Protein AF-0000000075042262 (afdb_homodimer)

Foldseek 3Di:
DWKDQPVFIDDDDPQWHWDWDQDVVQQWIKIWIHHPNWIKMWIDHNVQWPDWDWWDFQPAWIKIKTFGNAAIFMWTWDDDDDPPDDTDIDGDDDPRVCRRHPNGRMMMDTHRDDPPDDRPPGPTPDDDDPDDPPPPPPPDD/DWKDQPVFIDDDDPQWHWDWDQDVVQQWIKIWIHHPNWIKMWIDHNVQWPDWDWWDFQPAWTKIKTFGNAAIFMWTWDDDDDPPDDTDIDGDDDPRVCRRHPNGRMMMDTGRDDPPDDRPPGPTPDDDDDDDPPPPPPPDD

Nearest PDB structures (foldseek):
  7pkq-assembly1_M  TM=3.141E-01  e=2.133E+00  Chlamydomonas reinhardtii
  8x2i-assembly1_A  TM=3.810E-01  e=8.988E+00  Paraclostridium sordellii ATCC 9714
  7pkq-assembly1_M  TM=3.144E-01  e=2.126E+00  Chlamydomonas reinhardtii

Solvent-accessible surface area (backbone atoms only — not comparable to full-atom values): 15236 Å² total; per-residue (Å²): 73,35,41,35,30,60,89,33,71,42,70,46,37,96,57,32,35,49,37,40,35,39,34,63,77,79,40,30,40,32,43,40,38,39,40,88,92,43,45,39,33,39,42,33,54,50,90,34,50,45,36,53,46,46,34,37,44,58,94,37,52,25,38,39,36,40,32,40,77,53,59,59,47,35,30,31,52,54,71,91,66,63,83,25,42,72,87,46,75,40,86,41,70,70,87,49,78,45,14,50,64,73,71,26,51,48,36,36,36,40,39,62,62,65,87,78,62,74,61,80,72,48,30,66,26,38,53,28,70,84,76,77,73,66,84,70,75,72,75,85,124,72,34,40,35,30,60,89,33,72,43,71,45,36,96,59,32,36,48,36,39,35,40,33,62,78,78,39,30,40,31,42,40,38,38,42,87,92,42,45,40,35,39,43,35,53,50,91,33,49,44,35,53,42,45,32,36,41,56,94,37,56,25,37,38,36,42,32,38,76,55,61,60,46,36,29,32,52,55,71,92,67,62,83,24,42,72,87,46,75,40,87,42,69,70,87,49,78,44,14,49,64,73,71,26,51,49,36,37,36,40,38,63,62,66,87,77,62,71,63,78,72,48,32,64,25,41,56,25,71,81,78,77,72,65,81,71,75,70,75,83,124

pLDDT: mean 75.83, std 24.74, range [18.97, 98.19]

InterPro domains:
  IPR057939 TRF2/HOY1, PH-like domain [PF24818] (2-112)

Radius of gyration: 20.35 Å; Cα contacts (8 Å, |Δi|>4): 608; chains: 2; bounding box: 64×48×53 Å

Sequence (282 aa):
MKLYIGKWQLPLSNTNKLVVKGLFVKKQLCYEISSNGCRVKIEIDWSNIIGIRAAMKKNEPGVLEVELSEPPKFYKELGQKDVGAHSQWVDGSDFTRGQASTCSSTHQIQMIQPADADPSSTHQIQMLQPVDADPNSTHQIMKLYIGKWQLPLSNTNKLVVKGLFVKKQLCYEISSNGCRVKIEIDWSNIIGIRAAMKKNEPGVLEVELSEPPKFYKELGQKDVGAHSQWVDGSDFTRGQASTCSSTHQIQMIQPADADPSSTHQIQMLQPVDADPNSTHQI

Secondary structure (DSSP, 8-state):
-EEEETTEEEE-SSSEEEEEEEETTTTEEEEEEEETTEEEEEEEEGGGEEEEEEE--TTS-EEEEEEESSPPEEEEE-S-PPTTPPPPEEE---TTTTIIIII-SEEEEEE---TTS-TT------B-------TT-----/-EEEETTEEEE-SSSEEEEEEEETTTTEEEEEEEETTEEEEEEEEGGGEEEEEEE--TTS-EEEEEEESSPPEEEEE-S---TTPPPPEEE---TTTTIIIII-SEEEEEE---TTS-TT------B-------TT-----

Organism: Cucurbita maxima (NCBI:txid3661)

Structure (mmCIF, N/CA/C/O backbone):
data_AF-0000000075042262-model_v1
#
loop_
_entity.id
_entity.type
_entity.pdbx_description
1 polymer 'Uncharacterized protein LOC111467928 isoform X2'
#
loop_
_atom_site.group_PDB
_atom_site.id
_atom_site.type_symbol
_atom_site.label_atom_id
_atom_site.label_alt_id
_atom_site.label_comp_id
_atom_site.label_asym_id
_atom_site.label_entity_id
_atom_site.label_seq_id
_atom_site.pdbx_PDB_ins_code
_atom_site.Cartn_x
_atom_site.Cartn_y
_atom_site.Cartn_z
_atom_site.occupancy
_atom_site.B_iso_or_equiv
_atom_site.auth_seq_id
_atom_site.auth_comp_id
_atom_site.auth_asym_id
_atom_site.auth_atom_id
_atom_site.pdbx_PDB_model_num
ATOM 1 N N . MET A 1 1 ? -4.633 10.203 -12.656 1 89.44 1 MET A N 1
ATOM 2 C CA . MET A 1 1 ? -4.691 9.961 -11.219 1 89.44 1 MET A CA 1
ATOM 3 C C . MET A 1 1 ? -4.105 11.141 -10.445 1 89.44 1 MET A C 1
ATOM 5 O O . MET A 1 1 ? -3.283 11.891 -10.977 1 89.44 1 MET A O 1
ATOM 9 N N . LYS A 1 2 ? -4.695 11.344 -9.117 1 93.31 2 LYS A N 1
ATOM 10 C CA . LYS A 1 2 ? -4.246 12.477 -8.312 1 93.31 2 LYS A CA 1
ATOM 11 C C . LYS A 1 2 ? -4.203 12.117 -6.832 1 93.31 2 LYS A C 1
ATOM 13 O O . LYS A 1 2 ? -5.07 11.398 -6.336 1 93.31 2 LYS A O 1
ATOM 18 N N . LEU A 1 3 ? -3.188 12.617 -6.188 1 94.88 3 LEU A N 1
ATOM 19 C CA . LEU A 1 3 ? -3.154 12.625 -4.727 1 94.88 3 LEU A CA 1
ATOM 20 C C . LEU A 1 3 ? -3.604 13.969 -4.18 1 94.88 3 LEU A C 1
ATOM 22 O O . LEU A 1 3 ? -3.109 15.016 -4.605 1 94.88 3 LEU A O 1
ATOM 26 N N . TYR A 1 4 ? -4.547 13.898 -3.248 1 95.25 4 TYR A N 1
ATOM 27 C CA . TYR A 1 4 ? -5.059 15.094 -2.574 1 95.25 4 TYR A CA 1
ATOM 28 C C . TYR A 1 4 ? -4.742 15.055 -1.084 1 95.25 4 TYR A C 1
ATOM 30 O O . TYR A 1 4 ? -5.031 14.062 -0.408 1 95.25 4 TYR A O 1
ATOM 38 N N . ILE A 1 5 ? -4.199 16.094 -0.608 1 97.12 5 ILE A N 1
ATOM 39 C CA . ILE A 1 5 ? -4.07 16.359 0.822 1 97.12 5 ILE A CA 1
ATOM 40 C C . ILE A 1 5 ? -4.504 17.781 1.13 1 97.12 5 ILE A C 1
ATOM 42 O O . ILE A 1 5 ? -3.727 18.719 0.953 1 97.12 5 ILE A O 1
ATOM 46 N N . GLY A 1 6 ? -5.77 17.906 1.638 1 95.31 6 GLY A N 1
ATOM 47 C CA . GLY A 1 6 ? -6.34 19.234 1.738 1 95.31 6 GLY A CA 1
ATOM 48 C C . GLY A 1 6 ? -6.402 19.953 0.406 1 95.31 6 GLY A C 1
ATOM 49 O O . GLY A 1 6 ? -6.934 19.422 -0.57 1 95.31 6 GLY A O 1
ATOM 50 N N . LYS A 1 7 ? -5.805 21.125 0.354 1 95.88 7 LYS A N 1
ATOM 51 C CA . LYS A 1 7 ? -5.801 21.922 -0.868 1 95.88 7 LYS A CA 1
ATOM 52 C C . LYS A 1 7 ? -4.625 21.547 -1.767 1 95.88 7 LYS A C 1
ATOM 54 O O . LYS A 1 7 ? -4.59 21.922 -2.941 1 95.88 7 LYS A O 1
ATOM 59 N N . TRP A 1 8 ? -3.703 20.891 -1.26 1 96.88 8 TRP A N 1
ATOM 60 C CA . TRP A 1 8 ? -2.547 20.453 -2.031 1 96.88 8 TRP A CA 1
ATOM 61 C C . TRP A 1 8 ? -2.896 19.234 -2.893 1 96.88 8 TRP A C 1
ATOM 63 O O . TRP A 1 8 ? -3.562 18.312 -2.428 1 96.88 8 TRP A O 1
ATOM 73 N N . GLN A 1 9 ? -2.457 19.266 -4.191 1 96.25 9 GLN A N 1
ATOM 74 C CA . GLN A 1 9 ? -2.725 18.156 -5.105 1 96.25 9 GLN A CA 1
ATOM 75 C C . GLN A 1 9 ? -1.486 17.812 -5.926 1 96.25 9 GLN A C 1
ATOM 77 O O . GLN A 1 9 ? -0.694 18.688 -6.266 1 96.25 9 GLN A O 1
ATOM 82 N N . LEU A 1 10 ? -1.357 16.594 -6.188 1 95.38 10 LEU A N 1
ATOM 83 C CA . LEU A 1 10 ? -0.279 16.062 -7.02 1 95.38 10 LEU A CA 1
ATOM 84 C C . LEU A 1 10 ? -0.831 15.188 -8.133 1 95.38 10 LEU A C 1
ATOM 86 O O . LEU A 1 10 ? -1.294 14.07 -7.879 1 95.38 10 LEU A O 1
ATOM 90 N N . PRO A 1 11 ? -0.853 15.734 -9.383 1 93.62 11 PRO A N 1
ATOM 91 C CA . PRO A 1 11 ? -1.18 14.844 -10.5 1 93.62 11 PRO A CA 1
ATOM 92 C C . PRO A 1 11 ? -0.163 13.711 -10.672 1 93.62 11 PRO A C 1
ATOM 94 O O . PRO A 1 11 ? 1.046 13.961 -10.641 1 93.62 11 PRO A O 1
ATOM 97 N N . LEU A 1 12 ? -0.598 12.539 -10.703 1 91.81 12 LEU A N 1
ATOM 98 C CA . LEU A 1 12 ? 0.268 11.383 -10.883 1 91.81 12 LEU A CA 1
ATOM 99 C C . LEU A 1 12 ? 0.42 11.039 -12.367 1 91.81 12 LEU A C 1
ATOM 101 O O . LEU A 1 12 ? -0.56 11.055 -13.109 1 91.81 12 LEU A O 1
ATOM 105 N N . SER A 1 13 ? 1.608 10.906 -12.734 1 90.5 13 SER A N 1
ATOM 106 C CA . SER A 1 13 ? 1.985 10.602 -14.117 1 90.5 13 SER A CA 1
ATOM 107 C C . SER A 1 13 ? 3.328 9.883 -14.172 1 90.5 13 SER A C 1
ATOM 109 O O . SER A 1 13 ? 3.836 9.414 -13.148 1 90.5 13 SER A O 1
ATOM 111 N N . ASN A 1 14 ? 3.805 9.695 -15.375 1 89.44 14 ASN A N 1
ATOM 112 C CA . ASN A 1 14 ? 5.125 9.102 -15.531 1 89.44 14 ASN A CA 1
ATOM 113 C C . ASN A 1 14 ? 6.219 10 -14.969 1 89.44 14 ASN A C 1
ATOM 115 O O . ASN A 1 14 ? 7.328 9.547 -14.688 1 89.44 14 ASN A O 1
ATOM 119 N N . THR A 1 15 ? 5.844 11.297 -14.836 1 90.56 15 THR A N 1
ATOM 120 C CA . THR A 1 15 ? 6.809 12.25 -14.297 1 90.56 15 THR A CA 1
ATOM 121 C C . THR A 1 15 ? 6.68 12.359 -12.781 1 90.56 15 THR A C 1
ATOM 123 O O . THR A 1 15 ? 7.68 12.484 -12.07 1 90.56 15 THR A O 1
ATOM 126 N N . ASN A 1 16 ? 5.465 12.375 -12.289 1 93.44 16 ASN A N 1
ATOM 127 C CA . ASN A 1 16 ? 5.16 12.383 -10.867 1 93.44 16 ASN A CA 1
ATOM 128 C C . ASN A 1 16 ? 4.613 11.039 -10.398 1 93.44 16 ASN A C 1
ATOM 130 O O . ASN A 1 16 ? 3.43 10.742 -10.578 1 93.44 16 ASN A O 1
ATOM 134 N N . LYS A 1 17 ? 5.508 10.258 -9.797 1 93.69 17 LYS A N 1
ATOM 135 C CA . LYS A 1 17 ? 5.129 8.898 -9.438 1 93.69 17 LYS A CA 1
ATOM 136 C C . LYS A 1 17 ? 4.875 8.773 -7.938 1 93.69 1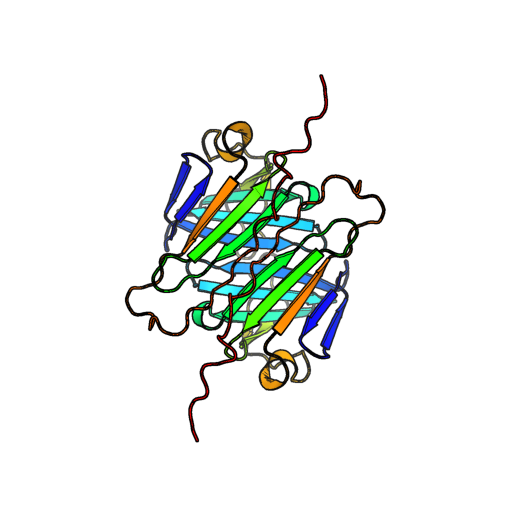7 LYS A C 1
ATOM 138 O O . LYS A 1 17 ? 5.574 9.383 -7.133 1 93.69 17 LYS A O 1
ATOM 143 N N . LEU A 1 18 ? 3.922 7.984 -7.609 1 93.69 18 LEU A N 1
ATOM 144 C CA . LEU A 1 18 ? 3.584 7.668 -6.227 1 93.69 18 LEU A CA 1
ATOM 145 C C . LEU A 1 18 ? 3.648 6.164 -5.984 1 93.69 18 LEU A C 1
ATOM 147 O O . LEU A 1 18 ? 3.096 5.383 -6.758 1 93.69 18 LEU A O 1
ATOM 151 N N . VAL A 1 19 ? 4.395 5.812 -4.945 1 94.25 19 VAL A N 1
ATOM 152 C CA . VAL A 1 19 ? 4.352 4.457 -4.41 1 94.25 19 VAL A CA 1
ATOM 153 C C . VAL A 1 19 ? 3.84 4.48 -2.973 1 94.25 19 VAL A C 1
ATOM 155 O O . VAL A 1 19 ? 4.371 5.207 -2.131 1 94.25 19 VAL A O 1
ATOM 158 N N . VAL A 1 20 ? 2.768 3.766 -2.711 1 93.5 20 VAL A N 1
ATOM 159 C CA . VAL A 1 20 ? 2.264 3.586 -1.353 1 93.5 20 VAL A CA 1
ATOM 160 C C . VAL A 1 20 ? 2.719 2.236 -0.805 1 93.5 20 VAL A C 1
ATOM 162 O O . VAL A 1 20 ? 2.455 1.193 -1.409 1 93.5 20 VAL A O 1
ATOM 165 N N . LYS A 1 21 ? 3.426 2.307 0.348 1 93.81 21 LYS A N 1
ATOM 166 C CA . LYS A 1 21 ? 4.012 1.095 0.916 1 93.81 21 LYS A CA 1
ATOM 167 C C . LYS A 1 21 ? 3.459 0.819 2.311 1 93.81 21 LYS A C 1
ATOM 169 O O . LYS A 1 21 ? 3.455 1.704 3.168 1 93.81 21 LYS A O 1
ATOM 174 N N . GLY A 1 22 ? 2.932 -0.376 2.492 1 92.19 22 GLY A N 1
ATOM 175 C CA . GLY A 1 22 ? 2.643 -0.876 3.826 1 92.19 22 GLY A CA 1
ATOM 176 C C . GLY A 1 22 ? 3.773 -1.7 4.414 1 92.19 22 GLY A C 1
ATOM 177 O O . GLY A 1 22 ? 4.125 -2.752 3.875 1 92.19 22 GLY A O 1
ATOM 178 N N . LEU A 1 23 ? 4.395 -1.144 5.523 1 91.25 23 LEU A N 1
ATOM 179 C CA . LEU A 1 23 ? 5.473 -1.831 6.227 1 91.25 23 LEU A CA 1
ATOM 180 C C . LEU A 1 23 ? 4.953 -2.512 7.488 1 91.25 23 LEU A C 1
ATOM 182 O O . LEU A 1 23 ? 4.785 -1.863 8.523 1 91.25 23 LEU A O 1
ATOM 186 N N . PHE A 1 24 ? 4.816 -3.834 7.523 1 84.19 24 PHE A N 1
ATOM 187 C CA . PHE A 1 24 ? 4.004 -4.512 8.531 1 84.19 24 PHE A CA 1
ATOM 188 C C . PHE A 1 24 ? 4.809 -4.738 9.805 1 84.19 24 PHE A C 1
ATOM 190 O O . PHE A 1 24 ? 4.281 -4.59 10.906 1 84.19 24 PHE A O 1
ATOM 197 N N . VAL A 1 25 ? 6.07 -5.047 9.641 1 79.38 25 VAL A N 1
ATOM 198 C CA . VAL A 1 25 ? 6.867 -5.219 10.852 1 79.38 25 VAL A CA 1
ATOM 199 C C . VAL A 1 25 ? 7.055 -3.871 11.539 1 79.38 25 VAL A C 1
ATOM 201 O O . VAL A 1 25 ? 6.984 -3.781 12.766 1 79.38 25 VAL A O 1
ATOM 204 N N . LYS A 1 26 ? 7.289 -2.789 10.758 1 84.81 26 LYS A N 1
ATOM 205 C CA . LYS A 1 26 ? 7.48 -1.445 11.297 1 84.81 26 LYS A CA 1
ATOM 206 C C . LYS A 1 26 ? 6.145 -0.807 11.672 1 84.81 26 LYS A C 1
ATOM 208 O O . LYS A 1 26 ? 6.105 0.197 12.383 1 84.81 26 LYS A O 1
ATOM 213 N N . LYS A 1 27 ? 5.078 -1.363 11.25 1 85.38 27 LYS A N 1
ATOM 214 C CA . LYS A 1 27 ? 3.727 -0.847 11.445 1 85.38 27 LYS A CA 1
ATOM 215 C C . LYS A 1 27 ? 3.604 0.583 10.93 1 85.38 27 LYS A C 1
ATOM 217 O O . LYS A 1 27 ? 3.156 1.475 11.656 1 85.38 27 LYS A O 1
ATOM 222 N N . GLN A 1 28 ? 3.969 0.717 9.633 1 91.44 28 GLN A N 1
ATOM 223 C CA . GLN A 1 28 ? 3.961 2.043 9.023 1 91.44 28 GLN A CA 1
ATOM 224 C C . GLN A 1 28 ? 3.381 1.994 7.609 1 91.44 28 GLN A C 1
ATOM 226 O O . GLN A 1 28 ? 3.533 0.995 6.906 1 91.44 28 GLN A O 1
ATOM 231 N N . LEU A 1 29 ? 2.709 3.057 7.273 1 92.12 29 LEU A N 1
ATOM 232 C CA . LEU A 1 29 ? 2.346 3.373 5.898 1 92.12 29 LEU A CA 1
ATOM 233 C C . LEU A 1 29 ? 3.24 4.473 5.34 1 92.12 29 LEU A C 1
ATOM 235 O O . LEU A 1 29 ? 3.484 5.48 6.008 1 92.12 29 LEU A O 1
ATOM 239 N N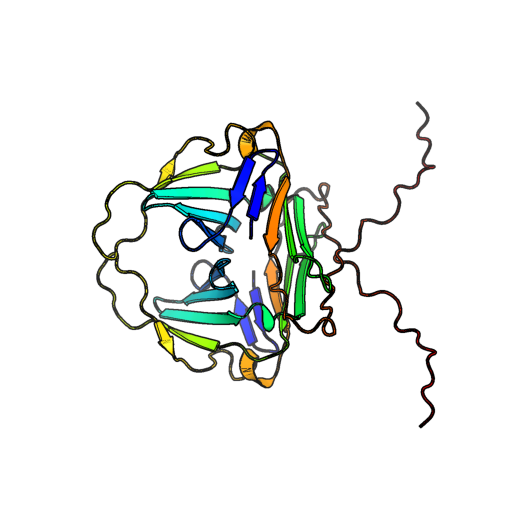 . CYS A 1 30 ? 3.744 4.301 4.145 1 95.06 30 CYS A N 1
ATOM 240 C CA . CYS A 1 30 ? 4.672 5.254 3.541 1 95.06 30 CYS A CA 1
ATOM 241 C C . CYS A 1 30 ? 4.203 5.66 2.148 1 95.06 30 CYS A C 1
ATOM 243 O O . CYS A 1 30 ? 3.781 4.812 1.358 1 95.06 30 CYS A O 1
ATOM 245 N N . TYR A 1 31 ? 4.164 6.973 1.907 1 96.69 31 TYR A N 1
ATOM 246 C CA . TYR A 1 31 ? 4.047 7.523 0.562 1 96.69 31 TYR A CA 1
ATOM 247 C C . TYR A 1 31 ? 5.414 7.918 0.014 1 96.69 31 TYR A C 1
ATOM 249 O O . TYR A 1 31 ? 6.062 8.82 0.542 1 96.69 31 TYR A O 1
ATOM 257 N N . GLU A 1 32 ? 5.832 7.289 -0.968 1 94.69 32 GLU A N 1
ATOM 258 C CA . GLU A 1 32 ? 7.043 7.727 -1.656 1 94.69 32 GLU A CA 1
ATOM 259 C C . GLU A 1 32 ? 6.707 8.422 -2.971 1 94.69 32 GLU A C 1
ATOM 261 O O . GLU A 1 32 ? 6.043 7.848 -3.834 1 94.69 32 GLU A O 1
ATOM 266 N N . ILE A 1 33 ? 7.156 9.648 -3.09 1 95.19 33 ILE A N 1
ATOM 267 C 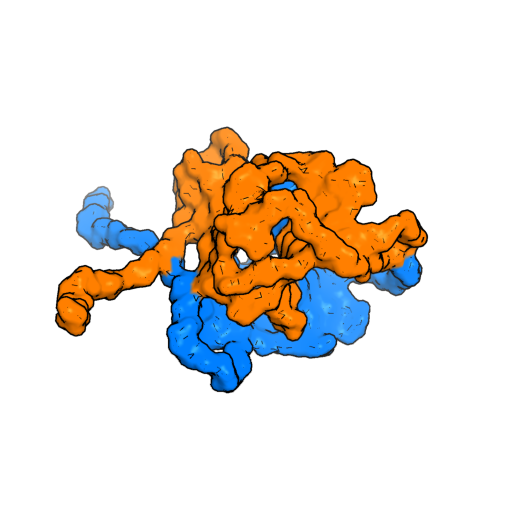CA . ILE A 1 33 ? 6.891 10.461 -4.27 1 95.19 33 ILE A CA 1
ATOM 268 C C . ILE A 1 33 ? 8.195 10.742 -5.012 1 95.19 33 ILE A C 1
ATOM 270 O O . ILE A 1 33 ? 9.188 11.141 -4.398 1 95.19 33 ILE A O 1
ATOM 274 N N . SER A 1 34 ? 8.188 10.438 -6.281 1 92.25 34 SER A N 1
ATOM 275 C CA . SER A 1 34 ? 9.336 10.75 -7.133 1 92.25 34 SER A CA 1
ATOM 276 C C . SER A 1 34 ? 8.945 11.711 -8.25 1 92.25 34 SER A C 1
ATOM 278 O O . SER A 1 34 ? 7.973 11.477 -8.969 1 92.25 34 SER A O 1
ATOM 280 N N . SER A 1 35 ? 9.664 12.828 -8.344 1 90.44 35 SER A N 1
ATOM 281 C CA . SER A 1 35 ? 9.445 13.82 -9.391 1 90.44 35 SER A CA 1
ATOM 282 C C . SER A 1 35 ? 10.766 14.391 -9.898 1 90.44 35 SER A C 1
ATOM 284 O O . SER A 1 35 ? 11.57 14.898 -9.117 1 90.44 35 SER A O 1
ATOM 286 N N . ASN A 1 36 ? 10.914 14.289 -11.172 1 87.25 36 ASN A N 1
ATOM 287 C CA . ASN A 1 36 ? 12.07 14.875 -11.836 1 87.25 36 ASN A CA 1
ATOM 288 C C . ASN A 1 36 ? 13.367 14.57 -11.094 1 87.25 36 ASN A C 1
ATOM 290 O O . ASN A 1 36 ? 14.172 15.461 -10.844 1 87.25 36 ASN A O 1
ATOM 294 N N . GLY A 1 37 ? 13.57 13.375 -10.656 1 81.69 37 GLY A N 1
ATOM 295 C CA . GLY A 1 37 ? 14.797 12.93 -10.023 1 81.69 37 GLY A CA 1
ATOM 296 C C . GLY A 1 37 ? 14.852 13.234 -8.531 1 81.69 37 GLY A C 1
ATOM 297 O O . GLY A 1 37 ? 15.805 12.867 -7.852 1 81.69 37 GLY A O 1
ATOM 298 N N . CYS A 1 38 ? 13.93 13.977 -8.078 1 89 38 CYS A N 1
ATOM 299 C CA . CYS A 1 38 ? 13.828 14.258 -6.652 1 89 38 CYS A CA 1
ATOM 300 C C . CYS A 1 38 ? 12.812 13.336 -5.988 1 89 38 CYS A C 1
ATOM 302 O O . CYS A 1 38 ? 11.766 13.039 -6.57 1 89 38 CYS A O 1
ATOM 304 N N . ARG A 1 39 ? 13.219 12.93 -4.734 1 93.94 39 ARG A N 1
ATOM 305 C CA . ARG A 1 39 ? 12.305 12.039 -4.031 1 93.94 39 ARG A CA 1
ATOM 306 C C . ARG A 1 39 ? 12.031 12.531 -2.615 1 93.94 39 ARG A C 1
ATOM 308 O O . ARG A 1 39 ? 12.945 12.992 -1.928 1 93.94 39 ARG A O 1
ATOM 315 N N . VAL A 1 40 ? 10.773 12.531 -2.252 1 95.69 40 VAL A N 1
ATOM 316 C CA . VAL A 1 40 ? 10.32 12.828 -0.896 1 95.69 40 VAL A CA 1
ATOM 317 C C . VAL A 1 40 ? 9.383 11.719 -0.415 1 95.69 40 VAL A C 1
ATOM 319 O O . VAL A 1 40 ? 8.883 10.93 -1.217 1 95.69 40 VAL A O 1
ATOM 322 N N . LYS A 1 41 ? 9.227 11.648 0.97 1 96.75 41 LYS A N 1
ATOM 323 C CA . LYS A 1 41 ? 8.266 10.648 1.432 1 96.75 41 LYS A CA 1
ATOM 324 C C . LYS A 1 41 ? 7.602 11.094 2.73 1 96.75 41 LYS A C 1
ATOM 326 O O . LYS A 1 41 ? 8.141 11.93 3.459 1 96.75 41 LYS A O 1
ATOM 331 N N . ILE A 1 42 ? 6.402 10.57 2.877 1 97.88 42 ILE A N 1
ATOM 332 C CA . ILE A 1 42 ? 5.629 10.68 4.109 1 97.88 42 ILE A CA 1
ATOM 333 C C . ILE A 1 42 ? 5.594 9.328 4.816 1 97.88 42 ILE A C 1
ATOM 335 O O . ILE A 1 42 ? 5.41 8.289 4.18 1 97.88 42 ILE A O 1
ATOM 339 N N . GLU A 1 43 ? 5.805 9.375 6.141 1 97 43 GLU A N 1
ATOM 340 C CA . GLU A 1 43 ? 5.609 8.188 6.961 1 97 43 GLU A CA 1
ATOM 341 C C . GLU A 1 43 ? 4.488 8.391 7.977 1 97 43 GLU A C 1
ATOM 343 O O . GLU A 1 43 ? 4.398 9.453 8.602 1 97 43 GLU A O 1
ATOM 348 N N . ILE A 1 44 ? 3.68 7.371 8.047 1 94.81 44 ILE A N 1
ATOM 349 C CA . ILE A 1 44 ? 2.555 7.379 8.977 1 94.81 44 ILE A CA 1
ATOM 350 C C . ILE A 1 44 ? 2.604 6.133 9.852 1 94.81 44 ILE A C 1
ATOM 352 O O . ILE A 1 44 ? 2.559 5.008 9.35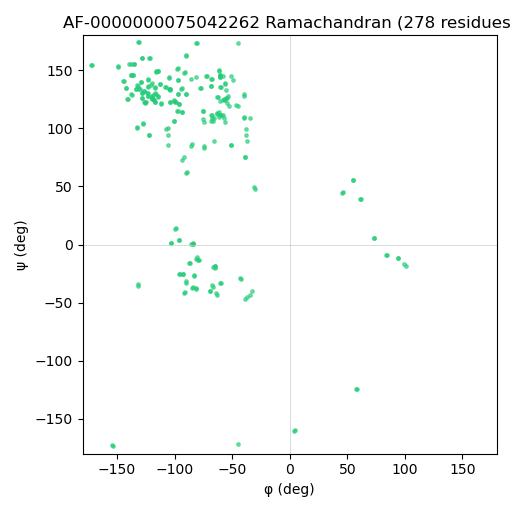2 1 94.81 44 ILE A O 1
ATOM 356 N N . ASP A 1 45 ? 2.654 6.387 11.18 1 90.81 45 ASP A N 1
ATOM 357 C CA . ASP A 1 45 ? 2.504 5.246 12.078 1 90.81 45 ASP A CA 1
ATOM 358 C C . ASP A 1 45 ? 1.089 4.68 12.016 1 90.81 45 ASP A C 1
ATOM 360 O O . ASP A 1 45 ? 0.113 5.434 11.984 1 90.81 45 ASP A O 1
ATOM 364 N N . TRP A 1 46 ? 0.997 3.373 12.094 1 83.5 46 TRP A N 1
ATOM 365 C CA . TRP A 1 46 ? -0.312 2.73 12.031 1 83.5 46 TRP A CA 1
ATOM 366 C C . TRP A 1 46 ? -1.213 3.213 13.156 1 83.5 46 TRP A C 1
ATOM 368 O O . TRP A 1 46 ? -2.424 3.363 12.977 1 83.5 46 TRP A O 1
ATOM 378 N N . SER A 1 47 ? -0.614 3.504 14.305 1 83.31 47 SER A N 1
ATOM 379 C CA . SER A 1 47 ? -1.381 3.969 15.453 1 83.31 47 SER A CA 1
ATOM 380 C C . SER A 1 47 ? -2.027 5.32 15.18 1 83.31 47 SER A C 1
ATOM 382 O O . SER A 1 47 ? -2.957 5.727 15.883 1 83.31 47 SER A O 1
ATOM 384 N N . ASN A 1 48 ? -1.514 6.016 14.172 1 88.62 48 ASN A N 1
ATOM 385 C CA . ASN A 1 48 ? -2.051 7.332 13.852 1 88.62 48 ASN A CA 1
ATOM 386 C C . ASN A 1 48 ? -3.086 7.258 12.727 1 88.62 48 ASN A C 1
ATOM 388 O O . ASN A 1 48 ? -3.574 8.289 12.258 1 88.62 48 ASN A O 1
ATOM 392 N N . ILE A 1 49 ? -3.414 6.098 12.273 1 85.06 49 ILE A N 1
ATOM 393 C CA . ILE A 1 49 ? -4.43 5.914 11.242 1 85.06 49 ILE A CA 1
ATOM 394 C C . ILE A 1 49 ? -5.77 5.574 11.891 1 85.06 49 ILE A C 1
ATOM 396 O O . ILE A 1 49 ? -5.91 4.527 12.523 1 85.06 49 ILE A O 1
ATOM 400 N N . ILE A 1 50 ? -6.684 6.488 11.562 1 80.81 50 ILE A N 1
ATOM 401 C CA . ILE A 1 50 ? -8.031 6.316 12.094 1 80.81 50 ILE A CA 1
ATOM 402 C C . ILE A 1 50 ? -8.797 5.316 11.234 1 80.81 50 ILE A C 1
ATOM 404 O O . ILE A 1 50 ? -9.602 4.531 11.742 1 80.81 50 ILE A O 1
ATOM 408 N N . GLY A 1 51 ? -8.508 5.43 9.883 1 74.88 51 GLY A N 1
ATOM 409 C CA . GLY A 1 51 ? -9.219 4.559 8.961 1 74.88 51 GLY A CA 1
ATOM 410 C C . GLY A 1 51 ? -8.703 4.645 7.539 1 74.88 51 GLY A C 1
ATOM 411 O O . GLY A 1 51 ? -8.102 5.648 7.152 1 74.88 51 GLY A O 1
ATOM 412 N N . ILE A 1 52 ? -8.914 3.555 6.797 1 79.44 52 ILE A N 1
ATOM 413 C CA . ILE A 1 52 ? -8.633 3.5 5.367 1 79.44 52 ILE A CA 1
ATOM 414 C C . ILE A 1 52 ? -9.875 3.027 4.613 1 79.44 52 ILE A C 1
ATOM 416 O O . ILE A 1 52 ? -10.516 2.057 5.02 1 79.44 52 ILE A O 1
ATOM 420 N N . ARG A 1 53 ? -10.164 3.771 3.578 1 74.94 53 ARG A N 1
ATOM 421 C CA . ARG A 1 53 ? -11.289 3.408 2.723 1 74.94 53 ARG A CA 1
ATOM 422 C C . ARG A 1 53 ? -10.867 3.365 1.256 1 74.94 53 ARG A C 1
ATOM 424 O O . ARG A 1 53 ? -10.188 4.27 0.773 1 74.94 53 ARG A O 1
ATOM 431 N N . ALA A 1 54 ? -11.141 2.234 0.622 1 75.81 54 ALA A N 1
ATOM 432 C CA . ALA A 1 54 ? -10.93 2.145 -0.821 1 75.81 54 ALA A CA 1
ATOM 433 C C . ALA A 1 54 ? -12.211 1.728 -1.537 1 75.81 54 ALA A C 1
ATOM 435 O O . ALA A 1 54 ? -12.93 0.842 -1.07 1 75.81 54 ALA A O 1
ATOM 436 N N . ALA A 1 55 ? -12.523 2.535 -2.6 1 67.75 55 ALA A N 1
ATOM 437 C CA . ALA A 1 55 ? -13.742 2.248 -3.348 1 67.75 55 ALA A CA 1
ATOM 438 C C . ALA A 1 55 ? -13.508 2.371 -4.852 1 67.75 55 ALA A C 1
ATOM 440 O O . ALA A 1 55 ? -12.766 3.248 -5.301 1 67.75 55 ALA A O 1
ATOM 441 N N . MET A 1 56 ? -13.938 1.309 -5.527 1 67.25 56 MET A N 1
ATOM 442 C CA . MET A 1 56 ? -13.969 1.363 -6.984 1 67.25 56 MET A CA 1
ATOM 443 C C . MET A 1 56 ? -15.375 1.098 -7.508 1 67.25 56 MET A C 1
ATOM 445 O O . MET A 1 56 ? -15.898 -0.007 -7.359 1 67.25 56 MET A O 1
ATOM 449 N N . LYS A 1 57 ? -16.062 2.209 -7.719 1 61.66 57 LYS A N 1
ATOM 450 C CA . LYS A 1 57 ? -17.438 2.09 -8.227 1 61.66 57 LYS A CA 1
ATOM 451 C C . LYS A 1 57 ? -17.453 2.121 -9.758 1 61.66 57 LYS A C 1
ATOM 453 O O . LYS A 1 57 ? -16.562 2.701 -10.383 1 61.66 57 LYS A O 1
ATOM 458 N N . LYS A 1 58 ? -18.406 1.416 -10.211 1 62.16 58 LYS A N 1
ATOM 459 C CA . LYS A 1 58 ? -18.562 1.422 -11.664 1 62.16 58 LYS A CA 1
ATOM 460 C C . LYS A 1 58 ? -18.703 2.846 -12.195 1 62.16 58 LYS A C 1
ATOM 462 O O . LYS A 1 58 ? -19.438 3.658 -11.633 1 62.16 58 LYS A O 1
ATOM 467 N N . ASN A 1 59 ? -17.875 3.215 -13.148 1 65.38 59 ASN A N 1
ATOM 468 C CA . ASN A 1 59 ? -17.906 4.473 -13.891 1 65.38 59 ASN A CA 1
ATOM 469 C C . ASN A 1 59 ? -17.438 5.641 -13.023 1 65.38 59 ASN A C 1
ATOM 471 O O . ASN A 1 59 ? -17.797 6.789 -13.273 1 65.38 59 ASN A O 1
ATOM 475 N N . GLU A 1 60 ? -17.031 5.297 -11.938 1 67.94 60 GLU A N 1
ATOM 476 C CA . GLU A 1 60 ? -16.438 6.352 -11.117 1 67.94 60 GLU A CA 1
ATOM 477 C C . GLU A 1 60 ? -14.953 6.102 -10.891 1 67.94 60 GLU A C 1
ATOM 479 O O . GLU A 1 60 ? -14.5 4.957 -10.906 1 67.94 60 GLU A O 1
ATOM 484 N N . PRO A 1 61 ? -14.32 7.191 -10.766 1 71.81 61 PRO A N 1
ATOM 485 C CA . PRO A 1 61 ? -12.914 7 -10.43 1 71.81 61 PRO A CA 1
ATOM 486 C C . PRO A 1 61 ? -12.719 6.258 -9.109 1 71.81 61 PRO A C 1
ATOM 488 O O . PRO A 1 61 ? -13.523 6.402 -8.188 1 71.81 61 PRO A O 1
ATOM 491 N N . GLY A 1 62 ? -11.852 5.336 -9.055 1 75.94 62 GLY A N 1
ATOM 492 C CA . GLY A 1 62 ? -11.484 4.723 -7.785 1 75.94 62 GLY A CA 1
ATOM 493 C C . GLY A 1 62 ? -10.906 5.711 -6.793 1 75.94 62 GLY A C 1
ATOM 494 O O . GLY A 1 62 ? -10.281 6.695 -7.184 1 75.94 62 GLY A O 1
ATOM 495 N N . VAL A 1 63 ? -11.211 5.453 -5.539 1 81.94 63 VAL A N 1
ATOM 496 C CA . VAL A 1 63 ? -10.703 6.355 -4.508 1 81.94 63 VAL A CA 1
ATOM 497 C C . VAL A 1 63 ? -10.078 5.551 -3.373 1 81.94 63 VAL A C 1
ATOM 499 O O . VAL A 1 63 ? -10.617 4.516 -2.969 1 81.94 63 VAL A O 1
ATOM 502 N N . LEU A 1 64 ? -8.953 5.977 -2.9 1 85.06 64 LEU A N 1
ATOM 503 C CA . LEU A 1 64 ? -8.344 5.527 -1.652 1 85.06 64 LEU A CA 1
ATOM 504 C C . LEU A 1 64 ? -8.219 6.684 -0.666 1 85.06 64 LEU A C 1
ATOM 506 O O . LEU A 1 64 ? -7.609 7.711 -0.979 1 85.06 64 LEU A O 1
ATOM 510 N N . GLU A 1 65 ? -8.773 6.469 0.477 1 88.06 65 GLU A N 1
ATOM 511 C CA . GLU A 1 65 ? -8.758 7.516 1.498 1 88.06 65 GLU A CA 1
ATOM 512 C C . GLU A 1 65 ? -8.109 7.02 2.787 1 88.06 65 GLU A C 1
ATOM 514 O O . GLU A 1 65 ? -8.391 5.91 3.244 1 88.06 65 GLU A O 1
ATOM 519 N N . VAL A 1 66 ? -7.273 7.863 3.346 1 88.56 66 VAL A N 1
ATOM 520 C CA . VAL A 1 66 ? -6.613 7.578 4.617 1 88.56 66 VAL A CA 1
ATOM 521 C C . VAL A 1 66 ? -6.875 8.719 5.598 1 88.56 66 VAL A C 1
ATOM 523 O O . VAL A 1 66 ? -6.559 9.875 5.309 1 88.56 66 VAL A O 1
ATOM 526 N N . GLU A 1 67 ? -7.441 8.406 6.711 1 88.56 67 GLU A N 1
ATOM 527 C CA . GLU A 1 67 ? -7.703 9.383 7.758 1 88.56 67 GLU A CA 1
ATOM 528 C C . GLU A 1 67 ? -6.711 9.234 8.914 1 88.56 67 GLU A C 1
ATOM 530 O O . GLU A 1 67 ? -6.527 8.141 9.438 1 88.56 67 GLU A O 1
ATOM 535 N N . LEU A 1 68 ? -6.191 10.414 9.32 1 91.38 68 LEU A N 1
ATOM 536 C CA . LEU A 1 68 ? -5.121 10.398 10.312 1 91.38 68 LEU A CA 1
ATOM 537 C C . LEU A 1 68 ? -5.559 11.086 11.594 1 91.38 68 LEU A C 1
ATOM 539 O O . LEU A 1 68 ? -6.359 12.031 11.562 1 91.38 68 LEU A O 1
ATOM 543 N N . SER A 1 69 ? -5.043 10.641 12.766 1 90.88 69 SER A N 1
ATOM 544 C CA . SER A 1 69 ? -5.277 11.289 14.047 1 90.88 69 SER A CA 1
ATOM 545 C C . SER A 1 69 ? -4.176 12.297 14.367 1 90.88 69 SER A C 1
ATOM 547 O O . SER A 1 69 ? -4.363 13.18 15.203 1 90.88 69 SER A O 1
ATOM 549 N N . GLU A 1 70 ? -2.973 12.133 13.828 1 96.25 70 GLU A N 1
ATOM 550 C CA . GLU A 1 70 ? -1.807 12.992 14.023 1 96.25 70 GLU A CA 1
ATOM 551 C C . GLU A 1 70 ? -1.1 13.273 12.703 1 96.25 70 GLU A C 1
ATOM 553 O O . GLU A 1 70 ? -1.239 12.508 11.742 1 96.25 70 GLU A O 1
ATOM 558 N N . PRO A 1 71 ? -0.343 14.438 12.648 1 96.81 71 PRO A N 1
ATOM 559 C CA . PRO A 1 71 ? 0.398 14.727 11.422 1 96.81 71 PRO A CA 1
ATOM 560 C C . PRO A 1 71 ? 1.442 13.656 11.094 1 96.81 71 PRO A C 1
ATOM 562 O O . PRO A 1 71 ? 2 13.039 12.008 1 96.81 71 PRO A O 1
ATOM 565 N N . PRO A 1 72 ? 1.69 13.461 9.836 1 97.62 72 PRO A N 1
ATOM 566 C CA . PRO A 1 72 ? 2.736 12.516 9.453 1 97.62 72 PRO A CA 1
ATOM 567 C C . PRO A 1 72 ? 4.141 13.109 9.547 1 97.62 72 PRO A C 1
ATOM 569 O O . PRO A 1 72 ? 4.293 14.289 9.875 1 97.62 72 PRO A O 1
ATOM 572 N N . LYS A 1 73 ? 5.121 12.242 9.336 1 98.06 73 LYS A N 1
ATOM 573 C CA . LYS A 1 73 ? 6.52 12.664 9.258 1 98.06 73 LYS A CA 1
ATOM 574 C C . LYS A 1 73 ? 6.961 12.836 7.805 1 98.06 73 LYS A C 1
ATOM 576 O O . LYS A 1 73 ? 6.469 12.141 6.914 1 98.06 73 LYS A O 1
ATOM 581 N N . PHE A 1 74 ? 7.906 13.703 7.621 1 98.19 74 PHE A N 1
ATOM 582 C CA . PHE A 1 74 ? 8.328 14.047 6.266 1 98.19 74 PHE A CA 1
ATOM 583 C C . PHE A 1 74 ? 9.82 13.789 6.086 1 98.19 74 PHE A C 1
ATOM 585 O O . PHE A 1 74 ? 10.617 14.062 6.992 1 98.19 74 PHE A O 1
ATOM 592 N N . TYR A 1 75 ? 10.156 13.305 4.871 1 97.38 7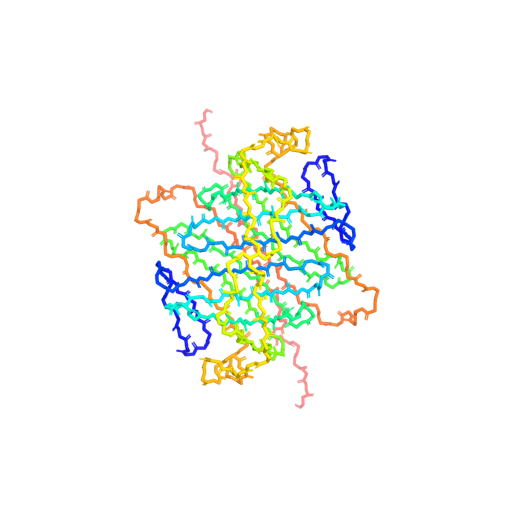5 TYR A N 1
ATOM 593 C CA . TYR A 1 75 ? 11.555 13.008 4.574 1 97.38 75 TYR A CA 1
ATOM 594 C C . TYR A 1 75 ? 11.914 13.445 3.16 1 97.38 75 TYR A C 1
ATOM 596 O O . TYR A 1 75 ? 11.047 13.547 2.293 1 97.38 75 TYR A O 1
ATOM 604 N N . LYS A 1 76 ? 13.195 13.672 3.031 1 95.69 76 LYS A N 1
ATOM 605 C CA . LYS A 1 76 ? 13.766 13.945 1.714 1 95.69 76 LYS A CA 1
ATOM 606 C C . LYS A 1 76 ? 14.969 13.047 1.445 1 95.69 76 LYS A C 1
ATOM 608 O O . LYS A 1 76 ? 15.719 12.711 2.365 1 95.69 76 LYS A O 1
ATOM 613 N N . GLU A 1 77 ? 15 12.602 0.169 1 91.81 77 GLU A N 1
ATOM 614 C CA . GLU A 1 77 ? 16.125 11.742 -0.176 1 91.81 77 GLU A CA 1
ATOM 615 C C . GLU A 1 77 ? 17.438 12.523 -0.177 1 91.81 77 GLU A C 1
ATOM 617 O O . GLU A 1 77 ? 17.5 13.656 -0.666 1 91.81 77 GLU A O 1
ATOM 622 N N . LEU A 1 78 ? 18.438 11.828 0.431 1 84.56 78 LEU A N 1
ATOM 623 C CA . LEU A 1 78 ? 19.781 12.391 0.405 1 84.56 78 LEU A CA 1
ATOM 624 C C . LEU A 1 78 ? 20.422 12.219 -0.971 1 84.56 78 LEU A C 1
ATOM 626 O O . LEU A 1 78 ? 20.375 11.133 -1.554 1 84.56 78 LEU A O 1
ATOM 630 N N . GLY A 1 79 ? 20.688 13.234 -1.663 1 70.31 79 GLY A N 1
ATOM 631 C CA . GLY A 1 79 ? 21.328 13.438 -2.955 1 70.31 79 GLY A CA 1
ATOM 632 C C . GLY A 1 79 ? 21.688 12.133 -3.648 1 70.31 79 GLY A C 1
ATOM 633 O O . GLY A 1 79 ? 21.125 11.086 -3.348 1 70.31 79 GLY A O 1
ATOM 634 N N . GLN A 1 80 ? 22.719 12.266 -4.695 1 60.72 80 GLN A N 1
ATOM 635 C CA . GLN A 1 80 ? 23.078 11.289 -5.719 1 60.72 80 GLN A CA 1
ATOM 636 C C . GLN A 1 80 ? 23.594 10 -5.09 1 60.72 80 GLN A C 1
ATOM 638 O O . GLN A 1 80 ? 24.406 10.031 -4.164 1 60.72 80 GLN A O 1
ATOM 643 N N . LYS A 1 81 ? 22.812 9.039 -5.316 1 58.56 81 LYS A N 1
ATOM 644 C CA . LYS A 1 81 ? 23.203 7.715 -4.848 1 58.56 81 LYS A CA 1
ATOM 645 C C . LYS A 1 81 ? 24.094 7.012 -5.863 1 58.56 81 LYS A C 1
ATOM 647 O O . LYS A 1 81 ? 24.047 7.309 -7.059 1 58.56 81 LYS A O 1
ATOM 652 N N . ASP A 1 82 ? 25.031 6.324 -5.176 1 55.91 82 ASP A N 1
ATOM 653 C CA . ASP A 1 82 ? 25.703 5.387 -6.078 1 55.91 82 ASP A CA 1
ATOM 654 C C . ASP A 1 82 ? 24.688 4.434 -6.719 1 55.91 82 ASP A C 1
ATOM 656 O O . ASP A 1 82 ? 23.641 4.156 -6.145 1 55.91 82 ASP A O 1
ATOM 660 N N . VAL A 1 83 ? 24.906 4.082 -7.898 1 54 83 VAL A N 1
ATOM 661 C CA . VAL A 1 83 ? 24.094 3.137 -8.664 1 54 83 VAL A CA 1
ATOM 662 C C . VAL A 1 83 ? 23.797 1.905 -7.809 1 54 83 VAL A C 1
ATOM 664 O O . VAL A 1 83 ? 24.703 1.296 -7.242 1 54 83 VAL A O 1
ATOM 667 N N . GLY A 1 84 ? 22.547 1.58 -7.531 1 52.75 84 GLY A N 1
ATOM 668 C CA . GLY A 1 84 ? 22.141 0.356 -6.852 1 52.75 84 GLY A CA 1
ATOM 669 C C . GLY A 1 84 ? 21.859 0.557 -5.375 1 52.75 84 GLY A C 1
ATOM 670 O O . GLY A 1 84 ? 21.375 -0.353 -4.699 1 52.75 84 GLY A O 1
ATOM 671 N N . ALA A 1 85 ? 22.359 1.688 -4.871 1 57 85 ALA A N 1
ATOM 672 C CA . ALA A 1 85 ? 22.219 1.857 -3.428 1 57 85 ALA A CA 1
ATOM 673 C C . ALA A 1 85 ? 20.766 2.154 -3.061 1 57 85 ALA A C 1
ATOM 675 O O . ALA A 1 85 ? 20 2.656 -3.887 1 57 85 ALA A O 1
ATOM 676 N N . HIS A 1 86 ? 20.406 1.592 -1.861 1 64.19 86 HIS A N 1
ATOM 677 C CA . HIS A 1 86 ? 19.109 1.911 -1.3 1 64.19 86 HIS A CA 1
ATOM 678 C C . HIS A 1 86 ? 18.969 3.406 -1.022 1 64.19 86 HIS A C 1
ATOM 680 O O . HIS A 1 86 ? 19.984 4.094 -0.829 1 64.19 86 HIS A O 1
ATOM 686 N N . SER A 1 87 ? 17.875 3.877 -1.188 1 74.56 87 SER A N 1
ATOM 687 C CA . SER A 1 87 ? 17.609 5.285 -0.91 1 74.56 87 SER A CA 1
ATOM 688 C C . SER A 1 87 ? 17.953 5.641 0.533 1 74.56 87 SER A C 1
ATOM 690 O O . SER A 1 87 ? 17.641 4.879 1.454 1 74.56 87 SER A O 1
ATOM 692 N N . GLN A 1 88 ? 18.781 6.641 0.686 1 84.44 88 GLN A N 1
ATOM 693 C CA . GLN A 1 88 ? 19 7.219 2.008 1 84.44 88 GLN A CA 1
ATOM 694 C C . GLN A 1 88 ? 18.094 8.422 2.24 1 84.44 88 GLN A C 1
ATOM 696 O O . GLN A 1 88 ? 17.906 9.242 1.341 1 84.44 88 GLN A O 1
ATOM 701 N N . TRP A 1 89 ? 17.484 8.414 3.43 1 92.25 89 TRP A N 1
ATOM 702 C CA . TRP A 1 89 ? 16.484 9.43 3.742 1 92.25 89 TRP A CA 1
ATOM 703 C C . TRP A 1 89 ? 16.906 10.258 4.953 1 92.25 89 TRP A C 1
ATOM 705 O O . TRP A 1 89 ? 17.453 9.719 5.918 1 92.25 89 TRP A O 1
ATOM 715 N N . VAL A 1 90 ? 16.672 11.594 4.852 1 94.06 90 VAL A N 1
ATOM 716 C CA . VAL A 1 90 ? 16.844 12.469 6.004 1 94.06 90 VAL A CA 1
ATOM 717 C C . VAL A 1 90 ? 15.539 13.203 6.297 1 94.06 90 VAL A C 1
ATOM 719 O O . VAL A 1 90 ? 14.672 13.305 5.43 1 94.06 90 VAL A O 1
ATOM 722 N N . ASP A 1 91 ? 15.445 13.711 7.566 1 95.44 91 ASP A N 1
ATOM 723 C CA . ASP A 1 91 ? 14.258 14.469 7.949 1 95.44 91 ASP A CA 1
ATOM 724 C C . ASP A 1 91 ? 14.031 15.648 7 1 95.44 91 ASP A C 1
ATOM 726 O O . ASP A 1 91 ? 14.977 16.328 6.605 1 95.44 91 ASP A O 1
ATOM 730 N N . GLY A 1 92 ? 12.773 15.867 6.648 1 96.44 92 GLY A N 1
ATOM 731 C CA . GLY A 1 92 ? 12.398 16.969 5.781 1 96.44 92 GLY A CA 1
ATOM 732 C C . GLY A 1 92 ? 11.219 17.766 6.309 1 96.44 92 GLY A C 1
ATOM 733 O O . GLY A 1 92 ? 10.625 17.406 7.328 1 96.44 92 GLY A O 1
ATOM 734 N N . SER A 1 93 ? 10.961 18.875 5.551 1 96.5 93 SER A N 1
ATOM 735 C CA . SER A 1 93 ? 9.789 19.688 5.867 1 96.5 93 SER A CA 1
ATOM 736 C C . SER A 1 93 ? 8.562 19.203 5.102 1 96.5 93 SER A C 1
ATOM 738 O O . SER A 1 93 ? 8.68 18.438 4.141 1 96.5 93 SER A O 1
ATOM 740 N N . ASP A 1 94 ? 7.414 19.672 5.645 1 97.94 94 ASP A N 1
ATOM 741 C CA . ASP A 1 94 ? 6.164 19.406 4.945 1 97.94 94 ASP A CA 1
ATOM 742 C C . ASP A 1 94 ? 6.18 20 3.541 1 97.94 94 ASP A C 1
ATOM 744 O O . ASP A 1 94 ? 6.078 21.219 3.379 1 97.94 94 ASP A O 1
ATOM 748 N N . PHE A 1 95 ? 6.207 19.172 2.545 1 96.94 95 PHE A N 1
ATOM 749 C CA . PHE A 1 95 ? 6.277 19.656 1.167 1 96.94 95 PHE A CA 1
ATOM 750 C C . PHE A 1 95 ? 4.887 20 0.645 1 96.94 95 PHE A C 1
ATOM 752 O O . PHE A 1 95 ? 4.742 20.453 -0.493 1 96.94 95 PHE A O 1
ATOM 759 N N . THR A 1 96 ? 3.773 19.859 1.452 1 97.19 96 THR A N 1
ATOM 760 C CA . THR A 1 96 ? 2.408 20.125 1.022 1 97.19 96 THR A CA 1
ATOM 761 C C . THR A 1 96 ? 1.966 21.516 1.487 1 97.19 96 THR A C 1
ATOM 763 O O . THR A 1 96 ? 0.768 21.797 1.562 1 97.19 96 THR A O 1
ATOM 766 N N . ARG A 1 97 ? 2.896 22.344 1.906 1 95.69 97 ARG A N 1
ATOM 767 C CA . ARG A 1 97 ? 2.633 23.719 2.293 1 95.69 97 ARG A CA 1
ATOM 768 C C . ARG A 1 97 ? 1.668 23.797 3.473 1 95.69 97 ARG A C 1
ATOM 770 O O . ARG A 1 97 ? 0.694 24.547 3.443 1 95.69 97 ARG A O 1
ATOM 777 N N . GLY A 1 98 ? 1.903 22.859 4.348 1 97.19 98 GLY A N 1
ATOM 778 C CA . GLY A 1 98 ? 1.154 22.875 5.594 1 97.19 98 GLY A CA 1
ATOM 779 C C . GLY A 1 98 ? -0.098 22.016 5.551 1 97.19 98 GLY A C 1
ATOM 780 O O . GLY A 1 98 ? -0.714 21.766 6.586 1 97.19 98 GLY A O 1
ATOM 781 N N . GLN A 1 99 ? -0.51 21.547 4.414 1 97.12 99 GLN A N 1
ATOM 782 C CA . GLN A 1 99 ? -1.751 20.797 4.281 1 97.12 99 GLN A CA 1
ATOM 783 C C . GLN A 1 99 ? -1.686 19.484 5.059 1 97.12 99 GLN A C 1
ATOM 785 O O . GLN A 1 99 ? -2.604 19.156 5.812 1 97.12 99 GLN A O 1
ATOM 790 N N . ALA A 1 100 ? -0.644 18.781 5.035 1 96.81 100 ALA A N 1
ATOM 791 C CA . ALA A 1 100 ? -0.535 17.469 5.672 1 96.81 100 ALA A CA 1
ATOM 792 C C . ALA A 1 100 ? -0.215 17.609 7.156 1 96.81 100 ALA A C 1
ATOM 794 O O . ALA A 1 100 ? -0.538 16.719 7.949 1 96.81 100 ALA A O 1
ATOM 795 N N . SER A 1 101 ? 0.431 18.703 7.52 1 95.81 101 SER A N 1
ATOM 796 C CA . SER A 1 101 ? 0.869 18.828 8.906 1 95.81 101 SER A CA 1
ATOM 797 C C . SER A 1 101 ? -0.201 19.5 9.758 1 95.81 101 SER A C 1
ATOM 799 O O . SER A 1 101 ? -0.34 19.188 10.945 1 95.81 101 SER A O 1
ATOM 801 N N . THR A 1 102 ? -1.007 20.438 9.141 1 91.31 102 THR A N 1
ATOM 802 C CA . THR A 1 102 ? -1.842 21.266 10 1 91.31 102 THR A CA 1
ATOM 803 C C . THR A 1 102 ? -3.277 21.312 9.484 1 91.31 102 THR A C 1
ATOM 805 O O . THR A 1 102 ? -4.227 21.297 10.273 1 91.31 102 THR A O 1
ATOM 808 N N . CYS A 1 103 ? -3.439 21.281 8.227 1 88.88 103 CYS A N 1
ATOM 809 C CA . CYS A 1 103 ? -4.727 21.688 7.672 1 88.88 103 CYS A CA 1
ATOM 810 C C . CYS A 1 103 ? -5.617 20.484 7.422 1 88.88 103 CYS A C 1
ATOM 812 O O . CYS A 1 103 ? -6.844 20.594 7.383 1 88.88 103 CYS A O 1
ATOM 814 N N . SER A 1 104 ? -4.98 19.328 7.223 1 91.69 104 SER A N 1
ATOM 815 C CA . SER A 1 104 ? -5.82 18.203 6.793 1 91.69 104 SER A CA 1
ATOM 816 C C . SER A 1 104 ? -5.375 16.906 7.438 1 91.69 104 SER A C 1
ATOM 818 O O . SER A 1 104 ? -4.188 16.562 7.414 1 91.69 104 SER A O 1
ATOM 820 N N . SER A 1 105 ? -6.414 16.188 7.914 1 94.5 105 SER A N 1
ATOM 821 C CA . SER A 1 105 ? -6.164 14.859 8.469 1 94.5 105 SER A CA 1
ATOM 822 C C . SER A 1 105 ? -6.57 13.766 7.496 1 94.5 105 SER A C 1
ATOM 824 O O . SER A 1 105 ? -6.402 12.578 7.781 1 94.5 105 SER A O 1
ATOM 826 N N . THR A 1 106 ? -7.031 14.156 6.352 1 94.69 106 THR A N 1
ATOM 827 C CA . THR A 1 106 ? -7.52 13.188 5.379 1 94.69 106 THR A CA 1
ATOM 828 C C . THR A 1 106 ? -6.715 13.266 4.086 1 94.69 106 THR A C 1
ATOM 830 O O . THR A 1 106 ? -6.559 14.344 3.508 1 94.69 106 THR A O 1
ATOM 833 N N . HIS A 1 107 ? -6.207 12.078 3.639 1 96.25 107 HIS A N 1
ATOM 834 C CA . HIS A 1 107 ? -5.504 11.945 2.367 1 96.25 107 HIS A CA 1
ATOM 835 C C . HIS A 1 107 ? -6.301 11.094 1.387 1 96.25 107 HIS A C 1
ATOM 837 O O . HIS A 1 107 ? -6.891 10.078 1.774 1 96.25 107 HIS A O 1
ATOM 843 N N . GLN A 1 108 ? -6.285 11.602 0.118 1 93.31 108 GLN A N 1
ATOM 844 C CA . GLN A 1 108 ? -7.09 10.891 -0.867 1 93.31 108 GLN A CA 1
ATOM 845 C C . GLN A 1 108 ? -6.305 10.656 -2.154 1 93.31 108 GLN A C 1
ATOM 847 O O . GLN A 1 108 ? -5.609 11.555 -2.635 1 93.31 108 GLN A O 1
ATOM 852 N N . ILE A 1 109 ? -6.383 9.5 -2.619 1 91.06 109 ILE A N 1
ATOM 853 C CA . ILE A 1 109 ? -5.879 9.18 -3.951 1 91.06 109 ILE A CA 1
ATOM 854 C C . ILE A 1 109 ? -7.043 8.852 -4.879 1 91.06 109 ILE A C 1
ATOM 856 O O . ILE A 1 109 ? -7.859 7.98 -4.578 1 91.06 109 ILE A O 1
ATOM 860 N N . GLN A 1 110 ? -7.145 9.594 -5.926 1 89.19 110 GLN A N 1
ATOM 861 C CA . GLN A 1 110 ? -8.156 9.344 -6.945 1 89.19 110 GLN A CA 1
ATOM 862 C C . GLN A 1 110 ? -7.562 8.617 -8.148 1 89.19 110 GLN A C 1
ATOM 864 O O . GLN A 1 110 ? -6.562 9.062 -8.719 1 89.19 110 GLN A O 1
ATOM 869 N N . MET A 1 111 ? -8.156 7.43 -8.484 1 82.5 111 MET A N 1
ATOM 870 C CA . MET A 1 111 ? -7.66 6.598 -9.57 1 82.5 111 MET A CA 1
ATOM 871 C C . MET A 1 111 ? -8.57 6.691 -10.789 1 82.5 111 MET A C 1
ATOM 873 O O . MET A 1 111 ? -9.789 6.504 -10.68 1 82.5 111 MET A O 1
ATOM 877 N N . ILE A 1 112 ? -8.469 7.555 -11.633 1 67.38 112 ILE A N 1
ATOM 878 C CA . ILE A 1 112 ? -9.359 7.75 -12.773 1 67.38 112 ILE A CA 1
ATOM 879 C C . ILE A 1 112 ? -9.328 6.512 -13.672 1 67.38 112 ILE A C 1
ATOM 881 O O . ILE A 1 112 ? -8.273 5.914 -13.883 1 67.38 112 ILE A O 1
ATOM 885 N N . GLN A 1 113 ? -10.453 5.695 -13.727 1 56.53 113 GLN A N 1
ATOM 886 C CA . GLN A 1 113 ? -10.594 4.566 -14.641 1 56.53 113 GLN A CA 1
ATOM 887 C C . GLN A 1 113 ? -10.445 5.016 -16.094 1 56.53 113 GLN A C 1
ATOM 889 O O . GLN A 1 113 ? -10.812 6.141 -16.438 1 56.53 113 GLN A O 1
ATOM 894 N N . PRO A 1 114 ? -9.539 4.391 -16.75 1 46.12 114 PRO A N 1
ATOM 895 C CA . PRO A 1 114 ? -9.648 4.66 -18.188 1 46.12 114 PRO A CA 1
ATOM 896 C C . PRO A 1 114 ? -11.062 4.426 -18.719 1 46.12 114 PRO A C 1
ATOM 898 O O . PRO A 1 114 ? -11.82 3.641 -18.156 1 46.12 114 PRO A O 1
ATOM 901 N N . ALA A 1 115 ? -11.508 5.207 -19.672 1 41.41 115 ALA A N 1
ATOM 902 C CA . ALA A 1 115 ? -12.789 5.199 -20.375 1 41.41 115 ALA A CA 1
ATOM 903 C C . ALA A 1 115 ? -13.25 3.771 -20.656 1 41.41 115 ALA A C 1
ATOM 905 O O . ALA A 1 115 ? -14.453 3.498 -20.688 1 41.41 115 ALA A O 1
ATOM 906 N N . ASP A 1 116 ? -12.422 2.934 -21.141 1 40.09 116 ASP A N 1
ATOM 907 C CA . ASP A 1 116 ? -12.828 1.693 -21.781 1 40.09 116 ASP A CA 1
ATOM 908 C C . ASP A 1 116 ? -13.062 0.589 -20.75 1 40.09 116 ASP A C 1
ATOM 910 O O . ASP A 1 116 ? -13.156 -0.588 -21.109 1 40.09 116 ASP A O 1
ATOM 914 N N . ALA A 1 117 ? -12.914 0.784 -19.531 1 41.69 117 ALA A N 1
ATOM 915 C CA . ALA A 1 117 ? -13.148 -0.352 -18.641 1 41.69 117 ALA A CA 1
ATOM 916 C C . ALA A 1 117 ? -14.617 -0.752 -18.641 1 41.69 117 ALA A C 1
ATOM 918 O O . ALA A 1 117 ? -15.5 0.108 -18.672 1 41.69 117 ALA A O 1
ATOM 919 N N . ASP A 1 118 ? -15 -1.892 -19.234 1 38.62 118 ASP A N 1
ATOM 920 C CA . ASP A 1 118 ? -16.344 -2.467 -19.281 1 38.62 118 ASP A CA 1
ATOM 921 C C . ASP A 1 118 ? -17.047 -2.293 -17.938 1 38.62 118 ASP A C 1
ATOM 923 O O . ASP A 1 118 ? -16.562 -2.74 -16.906 1 38.62 118 ASP A O 1
ATOM 927 N N . PRO A 1 119 ? -18.094 -1.43 -17.766 1 38.16 119 PRO A N 1
ATOM 928 C CA . PRO A 1 119 ? -18.938 -1.067 -16.625 1 38.16 119 PRO A CA 1
ATOM 929 C C . PRO A 1 119 ? -19.375 -2.281 -15.805 1 38.16 119 PRO A C 1
ATOM 931 O O . PRO A 1 119 ? -19.953 -2.127 -14.734 1 38.16 119 PRO A O 1
ATOM 934 N N . SER A 1 120 ? -19.484 -3.369 -16.391 1 38.28 120 SER A N 1
ATOM 935 C CA . SER A 1 120 ? -20.281 -4.402 -15.75 1 38.28 120 SER A CA 1
ATOM 936 C C . SER A 1 120 ? -19.625 -4.879 -14.461 1 38.28 120 SER A C 1
ATOM 938 O O . SER A 1 120 ? -20.25 -5.574 -13.656 1 38.28 120 SER A O 1
ATOM 940 N N . SER A 1 121 ? -18.312 -4.953 -14.422 1 35.25 121 SER A N 1
ATOM 941 C CA . SER A 1 121 ? -17.828 -5.594 -13.211 1 35.25 121 SER A CA 1
ATOM 942 C C . SER A 1 121 ? -17.609 -4.578 -12.094 1 35.25 121 SER A C 1
ATOM 944 O O . SER A 1 121 ? -16.625 -3.842 -12.102 1 35.25 121 SER A O 1
ATOM 946 N N . THR A 1 122 ? -18.672 -3.959 -11.719 1 34.28 122 THR A N 1
ATOM 947 C CA . THR A 1 122 ? -18.688 -3.064 -10.562 1 34.28 122 THR A CA 1
ATOM 948 C C . THR A 1 122 ? -18.094 -3.75 -9.336 1 34.28 122 THR A C 1
ATOM 950 O O . THR A 1 122 ? -18.562 -4.816 -8.93 1 34.28 122 THR A O 1
ATOM 953 N N . HIS A 1 123 ? -16.844 -3.695 -9.211 1 36.12 123 HIS A N 1
ATOM 954 C CA . HIS A 1 123 ? -16.453 -4.25 -7.922 1 36.12 123 HIS A CA 1
ATOM 955 C C . HIS A 1 123 ? -16.531 -3.199 -6.82 1 36.12 123 HIS A C 1
ATOM 957 O O . HIS A 1 123 ? -16.031 -2.088 -6.977 1 36.12 123 HIS A O 1
ATOM 963 N N . GLN A 1 124 ? -17.766 -3.078 -6.234 1 31.48 124 GLN A N 1
ATOM 964 C CA . GLN A 1 124 ? -18.078 -2.154 -5.148 1 31.48 124 GLN A CA 1
ATOM 965 C C . GLN A 1 124 ? -17.328 -2.545 -3.873 1 31.48 124 GLN A C 1
ATOM 967 O O . GLN A 1 124 ? -17.328 -3.711 -3.477 1 31.48 124 GLN A O 1
ATOM 972 N N . ILE A 1 125 ? -16.328 -1.854 -3.479 1 31.61 125 ILE A N 1
ATOM 973 C CA . ILE A 1 125 ? -15.867 -2.061 -2.111 1 31.61 125 ILE A CA 1
ATOM 974 C C . ILE A 1 125 ? -16.531 -1.048 -1.183 1 31.61 125 ILE A C 1
ATOM 976 O O . ILE A 1 125 ? -16.375 0.162 -1.354 1 31.61 125 ILE A O 1
ATOM 980 N N . GLN A 1 126 ? -17.891 -1.248 -0.894 1 28.22 126 GLN A N 1
ATOM 981 C CA . GLN A 1 126 ? -18.594 -0.332 0.003 1 28.22 126 GLN A CA 1
ATOM 982 C C . GLN A 1 126 ? -18.062 -0.455 1.431 1 28.22 126 GLN A C 1
ATOM 984 O O . GLN A 1 126 ? -17.969 -1.561 1.97 1 28.22 126 GLN A O 1
ATOM 989 N N . MET A 1 127 ? -17.375 0.553 1.966 1 28.47 127 MET A N 1
ATOM 990 C CA . MET A 1 127 ? -17.062 0.669 3.385 1 28.47 127 MET A CA 1
ATOM 991 C C . MET A 1 127 ? -18.297 1.069 4.191 1 28.47 127 MET A C 1
ATOM 993 O O . MET A 1 127 ? -19.016 1.986 3.805 1 28.47 127 MET A O 1
ATOM 997 N N . LEU A 1 128 ? -18.922 0.157 4.945 1 28.05 128 LEU A N 1
ATOM 998 C CA . LEU A 1 128 ? -20.078 0.436 5.793 1 28.05 128 LEU A CA 1
ATOM 999 C C . LEU A 1 128 ? -19.781 1.604 6.734 1 28.05 128 LEU A C 1
ATOM 1001 O O . LEU A 1 128 ? -18.688 1.712 7.281 1 28.05 128 LEU A O 1
ATOM 1005 N N . GLN A 1 129 ? -20.5 2.74 6.711 1 26.12 129 GLN A N 1
ATOM 1006 C CA . GLN A 1 129 ? -20.609 3.828 7.676 1 26.12 129 GLN A CA 1
ATOM 1007 C C . GLN A 1 129 ? -20.969 3.305 9.062 1 26.12 129 GLN A C 1
ATOM 1009 O O . GLN A 1 129 ? -21.625 2.26 9.18 1 26.12 129 GLN A O 1
ATOM 1014 N N . PRO A 1 130 ? -20.281 3.615 10.102 1 25.25 130 PRO A N 1
ATOM 1015 C CA . PRO A 1 130 ? -20.953 3.371 11.383 1 25.25 130 PRO A CA 1
ATOM 1016 C C . PRO A 1 130 ? -22.438 3.732 11.352 1 25.25 130 PRO A C 1
ATOM 1018 O O . PRO A 1 130 ? -22.828 4.695 10.688 1 25.25 130 PRO A O 1
ATOM 1021 N N . VAL A 1 131 ? -23.328 2.764 11.773 1 26.22 131 VAL A N 1
ATOM 1022 C CA . VAL A 1 131 ? -24.734 2.994 12.086 1 26.22 131 VAL A CA 1
ATOM 1023 C C . VAL A 1 131 ? -24.875 4.25 12.945 1 26.22 131 VAL A C 1
ATOM 1025 O O . VAL A 1 131 ? -23.906 4.68 13.586 1 26.22 131 VAL A O 1
ATOM 1028 N N . ASP A 1 132 ? -25.984 4.699 13.219 1 28.56 132 ASP A N 1
ATOM 1029 C CA . ASP A 1 132 ? -26.656 5.84 13.836 1 28.56 132 ASP A CA 1
ATOM 1030 C C . ASP A 1 132 ? -26.156 6.051 15.266 1 28.56 132 ASP A C 1
ATOM 1032 O O . ASP A 1 132 ? -26.156 5.117 16.078 1 28.56 132 ASP A O 1
ATOM 1036 N N . ALA A 1 133 ? -25.328 7.078 15.469 1 28.36 133 ALA A N 1
ATOM 1037 C CA . ALA A 1 133 ? -25.562 7.832 16.703 1 28.36 133 ALA A CA 1
ATOM 1038 C C . ALA A 1 133 ? -27.062 7.879 17.031 1 28.36 133 ALA A C 1
ATOM 1040 O O . ALA A 1 133 ? -27.891 8.062 16.141 1 28.36 133 ALA A O 1
ATOM 1041 N N . ASP A 1 134 ? -27.422 7.195 18.016 1 29.39 134 ASP A N 1
ATOM 1042 C CA . ASP A 1 134 ? -28.734 7.523 18.562 1 29.39 134 ASP A CA 1
ATOM 1043 C C . ASP A 1 134 ? -28.969 9.031 18.531 1 29.39 134 ASP A C 1
ATOM 1045 O O . ASP A 1 134 ? -28.219 9.797 19.141 1 29.39 134 ASP A O 1
ATOM 1049 N N . PRO A 1 135 ? -29.578 9.695 17.594 1 30.16 135 PRO A N 1
ATOM 1050 C CA . PRO A 1 135 ? -29.969 11.086 17.859 1 30.16 135 PRO A CA 1
ATOM 1051 C C . PRO A 1 135 ? -30.375 11.32 19.312 1 30.16 135 PRO A C 1
ATOM 1053 O O . PRO A 1 135 ? -30.203 12.43 19.828 1 30.16 135 PRO A O 1
ATOM 1056 N N . ASN A 1 136 ? -31.109 10.43 19.797 1 30.67 136 ASN A N 1
ATOM 1057 C CA . ASN A 1 136 ? -31.922 10.773 20.969 1 30.67 136 ASN A CA 1
ATOM 1058 C C . ASN A 1 136 ? -31.094 10.688 22.25 1 30.67 136 ASN A C 1
ATOM 1060 O O . ASN A 1 136 ? -31.656 10.75 23.344 1 30.67 136 ASN A O 1
ATOM 1064 N N . SER A 1 137 ? -29.859 10.094 22.281 1 28.05 137 SER A N 1
ATOM 1065 C CA . SER A 1 137 ? -29.562 10.062 23.719 1 28.05 137 SER A CA 1
ATOM 1066 C C . SER A 1 137 ? -29.188 11.453 24.234 1 28.05 137 SER A C 1
ATOM 1068 O O . SER A 1 137 ? -28.203 12.039 23.781 1 28.05 137 SER A O 1
ATOM 1070 N N . THR A 1 138 ? -30.219 12.336 24.609 1 25.3 138 THR A N 1
ATOM 1071 C CA . THR A 1 138 ? -30.484 13.492 25.453 1 25.3 138 THR A CA 1
ATOM 1072 C C . THR A 1 138 ? -29.578 13.477 26.688 1 25.3 138 THR A C 1
ATOM 1074 O O . THR A 1 138 ? -29.766 12.656 27.594 1 25.3 138 THR A O 1
ATOM 1077 N N . HIS A 1 139 ? -28.344 13.281 26.703 1 19.98 139 HIS A N 1
ATOM 1078 C CA . HIS A 1 139 ? -27.797 13.602 28.016 1 19.98 139 HIS A CA 1
ATOM 1079 C C . HIS A 1 139 ? -28.094 15.055 28.391 1 19.98 139 HIS A C 1
ATOM 1081 O O . HIS A 1 139 ? -27.969 15.953 27.562 1 19.98 139 HIS A O 1
ATOM 1087 N N . GLN A 1 140 ? -28.969 15.312 29.406 1 20.39 140 GLN A N 1
ATOM 1088 C CA . GLN A 1 140 ? -29.297 16.344 30.375 1 20.39 140 GLN A CA 1
ATOM 1089 C C . GLN A 1 140 ? -28.031 17 30.922 1 20.39 140 GLN A C 1
ATOM 1091 O O . GLN A 1 140 ? -27.188 16.328 31.516 1 20.39 140 GLN A O 1
ATOM 1096 N N . ILE A 1 141 ? -27.422 17.891 30.031 1 19.69 141 ILE A N 1
ATOM 1097 C CA . ILE A 1 141 ? -27.047 19.062 30.797 1 19.69 141 ILE A CA 1
ATOM 1098 C C . ILE A 1 141 ? -28.281 19.938 31.047 1 19.69 141 ILE A C 1
ATOM 1100 O O . ILE A 1 141 ? -29.094 20.141 30.156 1 19.69 141 ILE A O 1
ATOM 1104 N N . MET B 1 1 ? 1.56 -10.93 13.531 1 89.5 1 MET B N 1
ATOM 1105 C CA . MET B 1 1 ? 0.897 -10.68 12.258 1 89.5 1 MET B CA 1
ATOM 1106 C C . MET B 1 1 ? 1.106 -11.852 11.305 1 89.5 1 MET B C 1
ATOM 1108 O O . MET B 1 1 ? 2.09 -12.586 11.414 1 89.5 1 MET B O 1
ATOM 1112 N N . LYS B 1 2 ? 0.019 -12.062 10.359 1 93.38 2 LYS B N 1
ATOM 1113 C CA . LYS B 1 2 ? 0.092 -13.195 9.438 1 93.38 2 LYS B CA 1
ATOM 1114 C C . LYS B 1 2 ? -0.526 -12.844 8.086 1 93.38 2 LYS B C 1
ATOM 1116 O O . LYS B 1 2 ? -1.537 -12.141 8.023 1 93.38 2 LYS B O 1
ATOM 1121 N N . LEU B 1 3 ? 0.116 -13.32 7.062 1 94.88 3 LEU B N 1
ATOM 1122 C CA . LEU B 1 3 ? -0.491 -13.328 5.738 1 94.88 3 LEU B CA 1
ATOM 1123 C C . LEU B 1 3 ? -1.109 -14.688 5.43 1 94.88 3 LEU B C 1
ATOM 1125 O O . LEU B 1 3 ? -0.456 -15.719 5.586 1 94.88 3 LEU B O 1
ATOM 1129 N N . TYR B 1 4 ? -2.369 -14.625 4.988 1 95.31 4 TYR B N 1
ATOM 1130 C CA . TYR B 1 4 ? -3.096 -15.828 4.598 1 95.31 4 TYR B CA 1
ATOM 1131 C C . TYR B 1 4 ? -3.467 -15.789 3.121 1 95.31 4 TYR B C 1
ATOM 1133 O O . TYR B 1 4 ? -4.035 -14.805 2.646 1 95.31 4 TYR B O 1
ATOM 1141 N N . ILE B 1 5 ? -3.166 -16.828 2.455 1 97.12 5 ILE B N 1
ATOM 1142 C CA . ILE B 1 5 ? -3.68 -17.094 1.115 1 97.12 5 ILE B CA 1
ATOM 1143 C C . ILE B 1 5 ? -4.18 -18.531 1.023 1 97.12 5 ILE B C 1
ATOM 1145 O O . ILE B 1 5 ? -3.391 -19.453 0.839 1 97.12 5 ILE B O 1
ATOM 1149 N N . GLY B 1 6 ? -5.547 -18.656 1.117 1 95.19 6 GLY B N 1
ATOM 1150 C CA . GLY B 1 6 ? -6.078 -20 1.271 1 95.19 6 GLY B CA 1
ATOM 1151 C C . GLY B 1 6 ? -5.535 -20.719 2.488 1 95.19 6 GLY B C 1
ATOM 1152 O O . GLY B 1 6 ? -5.59 -20.203 3.604 1 95.19 6 GLY B O 1
ATOM 1153 N N . LYS B 1 7 ? -4.953 -21.891 2.273 1 95.75 7 LYS B N 1
ATOM 1154 C CA . LYS B 1 7 ? -4.395 -22.688 3.363 1 95.75 7 LYS B CA 1
ATOM 1155 C C . LYS B 1 7 ? -2.953 -22.281 3.658 1 95.75 7 LYS B C 1
ATOM 1157 O O . LYS B 1 7 ? -2.398 -22.656 4.695 1 95.75 7 LYS B O 1
ATOM 1162 N N . TRP B 1 8 ? -2.357 -21.609 2.803 1 96.81 8 TRP B N 1
ATOM 1163 C CA . TRP B 1 8 ? -0.987 -21.141 2.988 1 96.81 8 TRP B CA 1
ATOM 1164 C C . TRP B 1 8 ? -0.945 -19.938 3.924 1 96.81 8 TRP B C 1
ATOM 1166 O O . TRP B 1 8 ? -1.766 -19.031 3.809 1 96.81 8 TRP B O 1
ATOM 1176 N N . GLN B 1 9 ? 0.024 -19.953 4.895 1 96.19 9 GLN B N 1
ATOM 1177 C CA . GLN B 1 9 ? 0.163 -18.844 5.836 1 96.19 9 GLN B CA 1
ATOM 1178 C C . GLN B 1 9 ? 1.629 -18.469 6.031 1 96.19 9 GLN B C 1
ATOM 1180 O O . GLN B 1 9 ? 2.508 -19.328 5.98 1 96.19 9 GLN B O 1
ATOM 1185 N N . LEU B 1 10 ? 1.842 -17.25 6.211 1 95.38 10 LEU B N 1
ATOM 1186 C CA . LEU B 1 10 ? 3.166 -16.703 6.488 1 95.38 10 LEU B CA 1
ATOM 1187 C C . LEU B 1 10 ? 3.141 -15.828 7.742 1 95.38 10 LEU B C 1
ATOM 1189 O O . LEU B 1 10 ? 2.588 -14.727 7.723 1 95.38 10 LEU B O 1
ATOM 1193 N N . PRO B 1 11 ? 3.686 -16.375 8.867 1 93.56 11 PRO B N 1
ATOM 1194 C CA . PRO B 1 11 ? 3.861 -15.484 10.023 1 93.56 11 PRO B CA 1
ATOM 1195 C C . PRO B 1 11 ? 4.828 -14.336 9.742 1 93.56 11 PRO B C 1
ATOM 1197 O O . PRO B 1 11 ? 5.91 -14.555 9.188 1 93.56 11 PRO B O 1
ATOM 1200 N N . LEU B 1 12 ? 4.434 -13.18 9.961 1 92.06 12 LEU B N 1
ATOM 1201 C CA . LEU B 1 12 ? 5.266 -12 9.75 1 92.06 12 LEU B CA 1
ATOM 1202 C C . LEU B 1 12 ? 6.039 -11.648 11.023 1 92.06 12 LEU B C 1
ATOM 1204 O O . LEU B 1 12 ? 5.48 -11.68 12.117 1 92.06 12 LEU B O 1
ATOM 1208 N N . SER B 1 13 ? 7.258 -11.477 10.836 1 90.81 13 SER B N 1
ATOM 1209 C CA . SER B 1 13 ? 8.188 -11.164 11.914 1 90.81 13 SER B CA 1
ATOM 1210 C C . SER B 1 13 ? 9.406 -10.414 11.391 1 90.81 13 SER B C 1
ATOM 1212 O O . SER B 1 13 ? 9.406 -9.93 10.258 1 90.81 13 SER B O 1
ATOM 1214 N N . ASN B 1 14 ? 10.367 -10.234 12.266 1 89.5 14 ASN B N 1
ATOM 1215 C CA . ASN B 1 14 ? 11.609 -9.602 11.836 1 89.5 14 ASN B CA 1
ATOM 1216 C C . ASN B 1 14 ? 12.367 -10.484 10.844 1 89.5 14 ASN B C 1
ATOM 1218 O O . ASN B 1 14 ? 13.234 -10 10.117 1 89.5 14 ASN B O 1
ATOM 1222 N N . THR B 1 15 ? 12 -11.781 10.883 1 90.62 15 THR B N 1
ATOM 1223 C CA . THR B 1 15 ? 12.656 -12.711 9.969 1 90.62 15 THR B CA 1
ATOM 1224 C C . THR B 1 15 ? 11.875 -12.828 8.664 1 90.62 15 THR B C 1
ATOM 1226 O O . THR B 1 15 ? 12.469 -12.93 7.586 1 90.62 15 THR B O 1
ATOM 1229 N N . ASN B 1 16 ? 10.57 -12.898 8.75 1 93.5 16 ASN B N 1
ATOM 1230 C CA . ASN B 1 16 ? 9.68 -12.914 7.598 1 93.5 16 ASN B CA 1
ATOM 1231 C C . ASN B 1 16 ? 8.961 -11.578 7.422 1 93.5 16 ASN B C 1
ATOM 1233 O O . ASN B 1 16 ? 7.969 -11.312 8.102 1 93.5 16 ASN B O 1
ATOM 1237 N N . LYS B 1 17 ? 9.484 -10.789 6.492 1 93.62 17 LYS B N 1
ATOM 1238 C CA . LYS B 1 17 ? 8.961 -9.438 6.34 1 93.62 17 LYS B CA 1
ATOM 1239 C C . LYS B 1 17 ? 8.07 -9.328 5.105 1 93.62 17 LYS B C 1
ATOM 1241 O O . LYS B 1 17 ? 8.344 -9.945 4.078 1 93.62 17 LYS B O 1
ATOM 1246 N N . LEU B 1 18 ? 7.062 -8.555 5.234 1 93.75 18 LEU B N 1
ATOM 1247 C CA . LEU B 1 18 ? 6.145 -8.25 4.141 1 93.75 18 LEU B CA 1
ATOM 1248 C C . LEU B 1 18 ? 6.062 -6.75 3.896 1 93.75 18 LEU B C 1
ATOM 1250 O O . LEU B 1 18 ? 5.895 -5.973 4.84 1 93.75 18 LEU B O 1
ATOM 1254 N N . VAL B 1 19 ? 6.266 -6.383 2.637 1 94.31 19 VAL B N 1
ATOM 1255 C CA . VAL B 1 19 ? 5.969 -5.031 2.184 1 94.31 19 VAL B CA 1
ATOM 1256 C C . VAL B 1 19 ? 4.879 -5.07 1.115 1 94.31 19 VAL B C 1
ATOM 1258 O O . VAL B 1 19 ? 4.996 -5.793 0.124 1 94.31 19 VAL B O 1
ATOM 1261 N N . VAL B 1 20 ? 3.795 -4.371 1.344 1 93.56 20 VAL B N 1
ATOM 1262 C CA . VAL B 1 20 ? 2.742 -4.207 0.347 1 93.56 20 VAL B CA 1
ATOM 1263 C C . VAL B 1 20 ? 2.881 -2.85 -0.337 1 93.56 20 VAL B C 1
ATOM 1265 O O . VAL B 1 20 ? 2.896 -1.812 0.328 1 93.56 20 VAL B O 1
ATOM 1268 N N . LYS B 1 21 ? 3.008 -2.896 -1.682 1 93.88 21 LYS B N 1
ATOM 1269 C CA . LYS B 1 21 ? 3.256 -1.674 -2.439 1 93.88 21 LYS B CA 1
ATOM 1270 C C . LYS B 1 21 ? 2.141 -1.417 -3.449 1 93.88 21 LYS B C 1
ATOM 1272 O O . LYS B 1 21 ? 1.771 -2.311 -4.215 1 93.88 21 LYS B O 1
ATOM 1277 N N . GLY B 1 22 ? 1.579 -0.241 -3.373 1 92.19 22 GLY B N 1
ATOM 1278 C CA . GLY B 1 22 ? 0.725 0.246 -4.445 1 92.19 22 GLY B CA 1
ATOM 1279 C C . GLY B 1 22 ? 1.468 1.096 -5.461 1 92.19 22 GLY B C 1
ATOM 1280 O O . GLY B 1 22 ? 1.997 2.156 -5.121 1 92.19 22 GLY B O 1
ATOM 1281 N N . LEU B 1 23 ? 1.547 0.549 -6.734 1 91.06 23 LEU B N 1
ATOM 1282 C CA . LEU B 1 23 ? 2.195 1.26 -7.832 1 91.06 23 LEU B CA 1
ATOM 1283 C C . LEU B 1 23 ? 1.161 1.923 -8.734 1 91.06 23 LEU B C 1
ATOM 1285 O O . LEU B 1 23 ? 0.563 1.264 -9.586 1 91.06 23 LEU B O 1
ATOM 1289 N N . PHE B 1 24 ? 0.996 3.238 -8.695 1 84.12 24 PHE B N 1
ATOM 1290 C CA . PHE B 1 24 ? -0.182 3.896 -9.25 1 84.12 24 PHE B CA 1
ATOM 1291 C C . PHE B 1 24 ? -0.016 4.137 -10.742 1 84.12 24 PHE B C 1
ATOM 1293 O O . PHE B 1 24 ? -0.966 3.977 -11.516 1 84.12 24 PHE B O 1
ATOM 1300 N N . VAL B 1 25 ? 1.187 4.461 -11.141 1 79.19 25 VAL B N 1
ATOM 1301 C CA . VAL B 1 25 ? 1.377 4.648 -12.57 1 79.19 25 VAL B CA 1
ATOM 1302 C C . VAL B 1 25 ? 1.27 3.305 -13.289 1 79.19 25 VAL B C 1
ATOM 1304 O O . VAL B 1 25 ? 0.678 3.215 -14.367 1 79.19 25 VAL B O 1
ATOM 1307 N N . LYS B 1 26 ? 1.827 2.223 -12.688 1 84.56 26 LYS B N 1
ATOM 1308 C CA . LYS B 1 26 ? 1.789 0.883 -13.266 1 84.56 26 LYS B CA 1
ATOM 1309 C C . LYS B 1 26 ? 0.438 0.217 -13.023 1 84.56 26 LYS B C 1
ATOM 1311 O O . LYS B 1 26 ? 0.114 -0.792 -13.648 1 84.56 26 LYS B O 1
ATOM 1316 N N . LYS B 1 27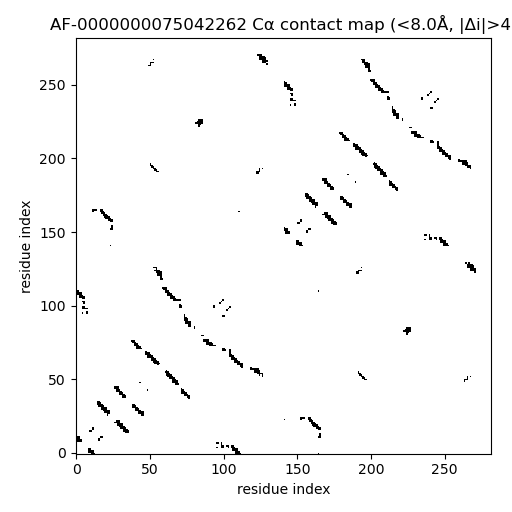 ? -0.346 0.751 -12.18 1 84.88 27 LYS B N 1
ATOM 1317 C CA . LYS B 1 27 ? -1.637 0.205 -11.773 1 84.88 27 LYS B CA 1
ATOM 1318 C C . LYS B 1 27 ? -1.491 -1.226 -11.258 1 84.88 27 LYS B C 1
ATOM 1320 O O . LYS B 1 27 ? -2.193 -2.129 -11.719 1 84.88 27 LYS B O 1
ATOM 1325 N N . GLN B 1 28 ? -0.598 -1.345 -10.258 1 91.31 28 GLN B N 1
ATOM 1326 C CA . GLN B 1 28 ? -0.311 -2.668 -9.711 1 91.31 28 GLN B CA 1
ATOM 1327 C C . GLN B 1 28 ? -0.216 -2.625 -8.188 1 91.31 28 GLN B C 1
ATOM 1329 O O . GLN B 1 28 ? 0.211 -1.621 -7.617 1 91.31 28 GLN B O 1
ATOM 1334 N N . LEU B 1 29 ? -0.647 -3.699 -7.598 1 92.12 29 LEU B N 1
ATOM 1335 C CA . LEU B 1 29 ? -0.367 -4.016 -6.203 1 92.12 29 LEU B CA 1
ATOM 1336 C C . LEU B 1 29 ? 0.701 -5.102 -6.094 1 92.12 29 LEU B C 1
ATOM 1338 O O . LEU B 1 29 ? 0.647 -6.102 -6.809 1 92.12 29 LEU B O 1
ATOM 1342 N N . CYS B 1 30 ? 1.667 -4.91 -5.238 1 95.06 30 CYS B N 1
ATOM 1343 C CA . CYS B 1 30 ? 2.781 -5.84 -5.105 1 95.06 30 CYS B CA 1
ATOM 1344 C C . CYS B 1 30 ? 2.977 -6.25 -3.648 1 95.06 30 CYS B C 1
ATOM 1346 O O . CYS B 1 30 ? 2.922 -5.41 -2.75 1 95.06 30 CYS B O 1
ATOM 1348 N N . TYR B 1 31 ? 3.078 -7.57 -3.426 1 96.69 31 TYR B N 1
ATOM 1349 C CA . TYR B 1 31 ? 3.574 -8.117 -2.17 1 96.69 31 TYR B CA 1
ATOM 1350 C C . TYR B 1 31 ? 5.051 -8.484 -2.279 1 96.69 31 TYR B C 1
ATOM 1352 O O . TYR B 1 31 ? 5.422 -9.375 -3.045 1 96.69 31 TYR B O 1
ATOM 1360 N N . GLU B 1 32 ? 5.855 -7.84 -1.575 1 94.75 32 GLU B N 1
ATOM 1361 C CA . GLU B 1 32 ? 7.25 -8.258 -1.488 1 94.75 32 GLU B CA 1
ATOM 1362 C C . GLU B 1 32 ? 7.535 -8.961 -0.165 1 94.75 32 GLU B C 1
ATOM 1364 O O . GLU B 1 32 ? 7.305 -8.398 0.907 1 94.75 32 GLU B O 1
ATOM 1369 N N . ILE B 1 33 ? 8 -10.164 -0.262 1 95.12 33 ILE B N 1
ATOM 1370 C CA . ILE B 1 33 ? 8.289 -10.984 0.91 1 95.12 33 ILE B CA 1
ATOM 1371 C C . ILE B 1 33 ? 9.789 -11.242 1.003 1 95.12 33 ILE B C 1
ATOM 1373 O O . ILE B 1 33 ? 10.422 -11.625 0.017 1 95.12 33 ILE B O 1
ATOM 1377 N N . SER B 1 34 ? 10.336 -10.945 2.156 1 92.25 34 SER B N 1
ATOM 1378 C CA . SER B 1 34 ? 11.742 -11.234 2.418 1 92.25 34 SER B CA 1
ATOM 1379 C C . SER B 1 34 ? 11.898 -12.195 3.59 1 92.25 34 SER B C 1
ATOM 1381 O O . SER B 1 34 ? 11.328 -11.984 4.656 1 92.25 34 SER B O 1
ATOM 1383 N N . SER B 1 35 ? 12.617 -13.297 3.346 1 90.44 35 SER B N 1
ATOM 1384 C CA . SER B 1 35 ? 12.898 -14.281 4.379 1 90.44 35 SER B CA 1
ATOM 1385 C C . SER B 1 35 ? 14.312 -14.836 4.25 1 90.44 35 SER B C 1
ATOM 1387 O O . SER B 1 35 ? 14.695 -15.344 3.193 1 90.44 35 SER B O 1
ATOM 1389 N N . ASN B 1 36 ? 15.008 -14.719 5.332 1 87.31 36 ASN B N 1
ATOM 1390 C CA . ASN B 1 36 ? 16.344 -15.289 5.418 1 87.31 36 ASN B CA 1
ATOM 1391 C C . ASN B 1 36 ? 17.172 -14.969 4.176 1 87.31 36 ASN B C 1
ATOM 1393 O O . ASN B 1 36 ? 17.797 -15.859 3.596 1 87.31 36 ASN B O 1
ATOM 1397 N N . GLY B 1 37 ? 17.156 -13.773 3.709 1 81.75 37 GLY B N 1
ATOM 1398 C CA . GLY B 1 37 ? 17.969 -13.312 2.6 1 81.75 37 GLY B CA 1
ATOM 1399 C C . GLY B 1 37 ? 17.359 -13.617 1.242 1 81.75 37 GLY B C 1
ATOM 1400 O O . GLY B 1 37 ? 17.922 -13.234 0.209 1 81.75 37 GLY B O 1
ATOM 1401 N N . CYS B 1 38 ? 16.359 -14.367 1.244 1 89 38 CYS B N 1
ATOM 1402 C CA . CYS B 1 38 ? 15.633 -14.656 0.006 1 89 38 CYS B CA 1
ATOM 1403 C C . CYS B 1 38 ? 14.422 -13.75 -0.139 1 89 38 CYS B C 1
ATOM 1405 O O . CYS B 1 38 ? 13.742 -13.453 0.845 1 89 38 CYS B O 1
ATOM 1407 N N . ARG B 1 39 ? 14.234 -13.359 -1.453 1 93.81 39 ARG B N 1
ATOM 1408 C CA . ARG B 1 39 ? 13.086 -12.484 -1.677 1 93.81 39 ARG B CA 1
ATOM 1409 C C . ARG B 1 39 ? 12.227 -12.984 -2.834 1 93.81 39 ARG B C 1
ATOM 1411 O O . ARG B 1 39 ? 12.758 -13.43 -3.855 1 93.81 39 ARG B O 1
ATOM 1418 N N . VAL B 1 40 ? 10.93 -13.008 -2.613 1 95.69 40 VAL B N 1
ATOM 1419 C CA . VAL B 1 40 ? 9.938 -13.305 -3.639 1 95.69 40 VAL B CA 1
ATOM 1420 C C . VAL B 1 40 ? 8.867 -12.219 -3.652 1 95.69 40 VAL B C 1
ATOM 1422 O O . VAL B 1 40 ? 8.758 -11.438 -2.707 1 95.69 40 VAL B O 1
ATOM 1425 N N . LYS B 1 41 ? 8.133 -12.164 -4.828 1 96.62 41 LYS B N 1
ATOM 1426 C CA . LYS B 1 41 ? 7.051 -11.18 -4.82 1 96.62 41 LYS B CA 1
ATOM 1427 C C . LYS B 1 41 ? 5.887 -11.641 -5.695 1 96.62 41 LYS B C 1
ATOM 1429 O O . LYS B 1 41 ? 6.062 -12.469 -6.59 1 96.62 41 LYS B O 1
ATOM 1434 N N . ILE B 1 42 ? 4.742 -11.125 -5.305 1 97.88 42 ILE B N 1
ATOM 1435 C CA . ILE B 1 42 ? 3.51 -11.25 -6.074 1 97.88 42 ILE B CA 1
ATOM 1436 C C . ILE B 1 42 ? 3.145 -9.898 -6.688 1 97.88 42 ILE B C 1
ATOM 1438 O O . ILE B 1 42 ? 3.244 -8.859 -6.027 1 97.88 42 ILE B O 1
ATOM 1442 N N . GLU B 1 43 ? 2.756 -9.953 -7.961 1 96.94 43 GLU B N 1
ATOM 1443 C CA . GLU B 1 43 ? 2.201 -8.773 -8.609 1 96.94 43 GLU B CA 1
ATOM 1444 C C . GLU B 1 43 ? 0.753 -9 -9.031 1 96.94 43 GLU B C 1
ATOM 1446 O O . GLU B 1 43 ? 0.417 -10.062 -9.562 1 96.94 43 GLU B O 1
ATOM 1451 N N . ILE B 1 44 ? -0.031 -8 -8.734 1 94.62 44 ILE B N 1
ATOM 1452 C CA . ILE B 1 44 ? -1.449 -8.039 -9.078 1 94.62 44 ILE B CA 1
ATOM 1453 C C . ILE B 1 44 ? -1.815 -6.793 -9.891 1 94.62 44 ILE B C 1
ATOM 1455 O O . ILE B 1 44 ? -1.663 -5.668 -9.414 1 94.62 44 ILE B O 1
ATOM 1459 N N . ASP B 1 45 ? -2.334 -7.055 -11.109 1 90.56 45 ASP B N 1
ATOM 1460 C CA . ASP B 1 45 ? -2.887 -5.922 -11.844 1 90.56 45 ASP B CA 1
ATOM 1461 C C . ASP B 1 45 ? -4.141 -5.383 -11.164 1 90.56 45 ASP B C 1
ATOM 1463 O O . ASP B 1 45 ? -4.988 -6.156 -10.711 1 90.56 45 ASP B O 1
ATOM 1467 N N . TRP B 1 46 ? -4.289 -4.094 -11.188 1 83.31 46 TRP B N 1
ATOM 1468 C CA . TRP B 1 46 ? -5.449 -3.48 -10.547 1 83.31 46 TRP B CA 1
ATOM 1469 C C . TRP B 1 46 ? -6.742 -3.979 -11.18 1 83.31 46 TRP B C 1
ATOM 1471 O O . TRP B 1 46 ? -7.75 -4.148 -10.492 1 83.31 46 TRP B O 1
ATOM 1481 N N . SER B 1 47 ? -6.688 -4.25 -12.469 1 83.38 47 SER B N 1
ATOM 1482 C CA . SER B 1 47 ? -7.871 -4.73 -13.172 1 83.38 47 SER B CA 1
ATOM 1483 C C . SER B 1 47 ? -8.305 -6.094 -12.648 1 83.38 47 SER B C 1
ATOM 1485 O O . SER B 1 47 ? -9.445 -6.516 -12.883 1 83.38 47 SER B O 1
ATOM 1487 N N . ASN B 1 48 ? -7.402 -6.77 -11.969 1 88.56 48 ASN B N 1
ATOM 1488 C CA . ASN B 1 48 ? -7.723 -8.102 -11.453 1 88.56 48 ASN B CA 1
ATOM 1489 C C . ASN B 1 48 ? -8.172 -8.039 -9.992 1 88.56 48 ASN B C 1
ATOM 1491 O O . ASN B 1 48 ? -8.391 -9.078 -9.359 1 88.56 48 ASN B O 1
ATOM 1495 N N . ILE B 1 49 ? -8.281 -6.883 -9.438 1 85.19 49 ILE B N 1
ATOM 1496 C CA . ILE B 1 49 ? -8.75 -6.715 -8.062 1 85.19 49 ILE B CA 1
ATOM 1497 C C . ILE B 1 49 ? -10.242 -6.406 -8.062 1 85.19 49 ILE B C 1
ATOM 1499 O O . ILE B 1 49 ? -10.672 -5.363 -8.562 1 85.19 49 ILE B O 1
ATOM 1503 N N . ILE B 1 50 ? -10.906 -7.324 -7.371 1 80.62 50 ILE B N 1
ATOM 1504 C CA . ILE B 1 50 ? -12.352 -7.18 -7.25 1 80.62 50 ILE B CA 1
ATOM 1505 C C . ILE B 1 50 ? -12.68 -6.184 -6.141 1 80.62 50 ILE B C 1
ATOM 1507 O O . ILE B 1 50 ? -13.633 -5.414 -6.25 1 80.62 50 ILE B O 1
ATOM 1511 N N . GLY B 1 51 ? -11.836 -6.301 -5.047 1 75 51 GLY B N 1
ATOM 1512 C CA . GLY B 1 51 ? -12.086 -5.434 -3.908 1 75 51 GLY B CA 1
ATOM 1513 C C . GLY B 1 51 ? -11 -5.504 -2.852 1 75 51 GLY B C 1
ATOM 1514 O O . GLY B 1 51 ? -10.273 -6.496 -2.77 1 75 51 GLY B O 1
ATOM 1515 N N . ILE B 1 52 ? -10.883 -4.414 -2.084 1 79.44 52 ILE B N 1
ATOM 1516 C CA . ILE B 1 52 ? -10.008 -4.348 -0.919 1 79.44 52 ILE B CA 1
ATOM 1517 C C . ILE B 1 52 ? -10.805 -3.898 0.303 1 79.44 52 ILE B C 1
ATOM 1519 O O . ILE B 1 52 ? -11.578 -2.945 0.228 1 79.44 52 ILE B O 1
ATOM 1523 N N . ARG B 1 53 ? -10.594 -4.656 1.356 1 75.12 53 ARG B N 1
ATOM 1524 C CA . ARG B 1 53 ? -11.242 -4.309 2.621 1 75.12 53 ARG B CA 1
ATOM 1525 C C . ARG B 1 53 ? -10.219 -4.25 3.754 1 75.12 53 ARG B C 1
ATOM 1527 O O . ARG B 1 53 ? -9.383 -5.145 3.889 1 75.12 53 ARG B O 1
ATOM 1534 N N . ALA B 1 54 ? -10.195 -3.117 4.453 1 76 54 ALA B N 1
ATOM 1535 C CA . ALA B 1 54 ? -9.375 -3.018 5.656 1 76 54 ALA B CA 1
ATOM 1536 C C . ALA B 1 54 ? -10.227 -2.631 6.867 1 76 54 ALA B C 1
ATOM 1538 O O . ALA B 1 54 ? -11.102 -1.766 6.77 1 76 54 ALA B O 1
ATOM 1539 N N . ALA B 1 55 ? -10.031 -3.432 7.953 1 68 55 ALA B N 1
ATOM 1540 C CA . ALA B 1 55 ? -10.812 -3.174 9.164 1 68 55 ALA B CA 1
ATOM 1541 C C . ALA B 1 55 ? -9.938 -3.275 10.414 1 68 55 ALA B C 1
ATOM 1543 O O . ALA B 1 55 ? -9.055 -4.137 10.492 1 68 55 ALA B O 1
ATOM 1544 N N . MET B 1 56 ? -10.047 -2.211 11.203 1 67.31 56 MET B N 1
ATOM 1545 C CA . MET B 1 56 ? -9.438 -2.246 12.523 1 67.31 56 MET B CA 1
ATOM 1546 C C . MET B 1 56 ? -10.477 -2 13.609 1 67.31 56 MET B C 1
ATOM 1548 O O . MET B 1 56 ? -11.008 -0.895 13.727 1 67.31 56 MET B O 1
ATOM 1552 N N . LYS B 1 57 ? -10.992 -3.107 14.109 1 61.84 57 LYS B N 1
ATOM 1553 C CA . LYS B 1 57 ? -12 -3.006 15.164 1 61.84 57 LYS B CA 1
ATOM 1554 C C . LYS B 1 57 ? -11.352 -3.041 16.547 1 61.84 57 LYS B C 1
ATOM 1556 O O . LYS B 1 57 ? -10.273 -3.607 16.719 1 61.84 57 LYS B O 1
ATOM 1561 N N . LYS B 1 58 ? -12.016 -2.336 17.375 1 61.91 58 LYS B N 1
ATOM 1562 C CA . LYS B 1 58 ? -11.531 -2.35 18.75 1 61.91 58 LYS B CA 1
ATOM 1563 C C . LYS B 1 58 ? -11.406 -3.775 19.281 1 61.91 58 LYS B C 1
ATOM 1565 O O . LYS B 1 58 ? -12.305 -4.598 19.078 1 61.91 58 LYS B O 1
ATOM 1570 N N . ASN B 1 59 ? -10.25 -4.125 19.766 1 65.56 59 ASN B N 1
ATOM 1571 C CA . ASN B 1 59 ? -9.938 -5.383 20.453 1 65.56 59 ASN B CA 1
ATOM 1572 C C . ASN B 1 59 ? -9.883 -6.547 19.469 1 65.56 59 ASN B C 1
ATOM 1574 O O . ASN B 1 59 ? -10.078 -7.703 19.844 1 65.56 59 ASN B O 1
ATOM 1578 N N . GLU B 1 60 ? -10 -6.215 18.297 1 68.19 60 GLU B N 1
ATOM 1579 C CA . GLU B 1 60 ? -9.805 -7.262 17.312 1 68.19 60 GLU B CA 1
ATOM 1580 C C . GLU B 1 60 ? -8.562 -6.988 16.453 1 68.19 60 GLU B C 1
ATOM 1582 O O . GLU B 1 60 ? -8.172 -5.832 16.281 1 68.19 60 GLU B O 1
ATOM 1587 N N . PRO B 1 61 ? -8.023 -8.07 16.078 1 72.12 61 PRO B N 1
ATOM 1588 C CA . PRO B 1 61 ? -6.895 -7.852 15.164 1 72.12 61 PRO B CA 1
ATOM 1589 C C . PRO B 1 61 ? -7.305 -7.113 13.891 1 72.12 61 PRO B C 1
ATOM 1591 O O . PRO B 1 61 ? -8.422 -7.293 13.406 1 72.12 61 PRO B O 1
ATOM 1594 N N . GLY B 1 62 ? -6.566 -6.172 13.469 1 76.19 62 GLY B N 1
ATOM 1595 C CA . GLY B 1 62 ? -6.793 -5.555 12.172 1 76.19 62 GLY B CA 1
ATOM 1596 C C . GLY B 1 62 ? -6.684 -6.535 11.023 1 76.19 62 GLY B C 1
ATOM 1597 O O . GLY B 1 62 ? -5.926 -7.508 11.094 1 76.19 62 GLY B O 1
ATOM 1598 N N . VAL B 1 63 ? -7.504 -6.293 10.023 1 82.06 63 VAL B N 1
ATOM 1599 C CA . VAL B 1 63 ? -7.48 -7.191 8.875 1 82.06 63 VAL B CA 1
ATOM 1600 C C . VAL B 1 63 ? -7.43 -6.379 7.582 1 82.06 63 VAL B C 1
ATOM 1602 O O . VAL B 1 63 ? -8.109 -5.355 7.457 1 82.06 63 VAL B O 1
ATOM 1605 N N . LEU B 1 64 ? -6.613 -6.793 6.648 1 85.12 64 LEU B N 1
ATOM 1606 C CA . LEU B 1 64 ? -6.617 -6.34 5.262 1 85.12 64 LEU B CA 1
ATOM 1607 C C . LEU B 1 64 ? -6.918 -7.5 4.316 1 85.12 64 LEU B C 1
ATOM 1609 O O . LEU B 1 64 ? -6.211 -8.508 4.324 1 85.12 64 LEU B O 1
ATOM 1613 N N . GLU B 1 65 ? -7.922 -7.309 3.527 1 88.06 65 GLU B N 1
ATOM 1614 C CA . GLU B 1 65 ? -8.344 -8.359 2.604 1 88.06 65 GLU B CA 1
ATOM 1615 C C . GLU B 1 65 ? -8.336 -7.855 1.161 1 88.06 65 GLU B C 1
ATOM 1617 O O . GLU B 1 65 ? -8.82 -6.758 0.88 1 88.06 65 GLU B O 1
ATOM 1622 N N . VAL B 1 66 ? -7.809 -8.672 0.294 1 88.5 66 VAL B N 1
ATOM 1623 C CA . VAL B 1 66 ? -7.785 -8.383 -1.135 1 88.5 66 VAL B CA 1
ATOM 1624 C C . VAL B 1 66 ? -8.422 -9.531 -1.908 1 88.5 66 VAL B C 1
ATOM 1626 O O . VAL B 1 66 ? -7.996 -10.68 -1.791 1 88.5 66 VAL B O 1
ATOM 1629 N N . GLU B 1 67 ? -9.422 -9.234 -2.668 1 88.62 67 GLU B N 1
ATOM 1630 C CA . GLU B 1 67 ? -10.102 -10.219 -3.504 1 88.62 67 GLU B CA 1
ATOM 1631 C C . GLU B 1 67 ? -9.711 -10.062 -4.973 1 88.62 67 GLU B C 1
ATOM 1633 O O . GLU B 1 67 ? -9.797 -8.961 -5.523 1 88.62 67 GLU B O 1
ATOM 1638 N N . LEU B 1 68 ? -9.398 -11.227 -5.562 1 91.5 68 LEU B N 1
ATOM 1639 C CA . LEU B 1 68 ? -8.875 -11.188 -6.922 1 91.5 68 LEU B CA 1
ATOM 1640 C C . LEU B 1 68 ? -9.82 -11.891 -7.891 1 91.5 68 LEU B C 1
ATOM 1642 O O . LEU B 1 68 ? -10.508 -12.844 -7.512 1 91.5 68 LEU B O 1
ATOM 1646 N N . SER B 1 69 ? -9.875 -11.453 -9.164 1 90.88 69 SER B N 1
ATOM 1647 C CA . SER B 1 69 ? -10.633 -12.117 -10.219 1 90.88 69 SER B CA 1
ATOM 1648 C C . SER B 1 69 ? -9.766 -13.102 -10.992 1 90.88 69 SER B C 1
ATOM 1650 O O . SER B 1 69 ? -10.281 -14 -11.664 1 90.88 69 SER B O 1
ATOM 1652 N N . GLU B 1 70 ? -8.445 -12.914 -11.039 1 96.12 70 GLU B N 1
ATOM 1653 C CA . GLU B 1 70 ? -7.465 -13.75 -11.727 1 96.12 70 GLU B CA 1
ATOM 1654 C C . GLU B 1 70 ? -6.246 -14.008 -10.844 1 96.12 70 GLU B C 1
ATOM 1656 O O . GLU B 1 70 ? -5.969 -13.242 -9.922 1 96.12 70 GLU B O 1
ATOM 1661 N N . PRO B 1 71 ? -5.531 -15.148 -11.125 1 96.75 71 PRO B N 1
ATOM 1662 C CA . PRO B 1 71 ? -4.32 -15.414 -10.344 1 96.75 71 PRO B CA 1
ATOM 1663 C C . PRO B 1 71 ? -3.262 -14.328 -10.508 1 96.75 71 PRO B C 1
ATOM 1665 O O . PRO B 1 71 ? -3.17 -13.703 -11.562 1 96.75 71 PRO B O 1
ATOM 1668 N N . PRO B 1 72 ? -2.486 -14.133 -9.5 1 97.62 72 PRO B N 1
ATOM 1669 C CA . PRO B 1 72 ? -1.393 -13.164 -9.609 1 97.62 72 PRO B CA 1
ATOM 1670 C C . PRO B 1 72 ? -0.163 -13.734 -10.305 1 97.62 72 PRO B C 1
ATOM 1672 O O . PRO B 1 72 ? -0.151 -14.914 -10.672 1 97.62 72 PRO B O 1
ATOM 1675 N N . LYS B 1 73 ? 0.795 -12.859 -10.539 1 98 73 LYS B N 1
ATOM 1676 C CA . LYS B 1 73 ? 2.09 -13.25 -11.094 1 98 73 LYS B CA 1
ATOM 1677 C C . LYS B 1 73 ? 3.129 -13.414 -9.984 1 98 73 LYS B C 1
ATOM 1679 O O . LYS B 1 73 ? 3.072 -12.719 -8.969 1 98 73 LYS B O 1
ATOM 1684 N N . PHE B 1 74 ? 4.07 -14.273 -10.227 1 98.12 74 PHE B N 1
ATOM 1685 C CA . PHE B 1 74 ? 5.047 -14.594 -9.195 1 98.12 74 PHE B CA 1
ATOM 1686 C C . PHE B 1 74 ? 6.465 -14.32 -9.688 1 98.12 74 PHE B C 1
ATOM 1688 O O . PHE B 1 74 ? 6.785 -14.586 -10.852 1 98.12 74 PHE B O 1
ATOM 1695 N N . TYR B 1 75 ? 7.285 -13.805 -8.75 1 97.31 75 TYR B N 1
ATOM 1696 C CA . TYR B 1 75 ? 8.664 -13.477 -9.094 1 97.31 75 TYR B CA 1
ATOM 1697 C C . TYR B 1 75 ? 9.617 -13.906 -7.98 1 97.31 75 TYR B C 1
ATOM 1699 O O . TYR B 1 75 ? 9.219 -14.023 -6.82 1 97.31 75 TYR B O 1
ATOM 1707 N N . LYS B 1 76 ? 10.828 -14.109 -8.414 1 95.62 76 LYS B N 1
ATOM 1708 C CA . LYS B 1 76 ? 11.922 -14.367 -7.48 1 95.62 76 LYS B CA 1
ATOM 1709 C C . LYS B 1 76 ? 13.109 -13.445 -7.762 1 95.62 76 LYS B C 1
ATOM 1711 O O . LYS B 1 76 ? 13.375 -13.109 -8.914 1 95.62 76 LYS B O 1
ATOM 1716 N N . GLU B 1 77 ? 13.688 -12.984 -6.633 1 91.62 77 GLU B N 1
ATOM 1717 C CA . GLU B 1 77 ? 14.836 -12.102 -6.809 1 91.62 77 GLU B CA 1
ATOM 1718 C C . GLU B 1 77 ? 16.031 -12.859 -7.387 1 91.62 77 GLU B C 1
ATOM 1720 O O . GLU B 1 77 ? 16.312 -13.984 -6.977 1 91.62 77 GLU B O 1
ATOM 1725 N N . LEU B 1 78 ? 16.656 -12.125 -8.375 1 84.31 78 LEU B N 1
ATOM 1726 C CA . LEU B 1 78 ? 17.875 -12.664 -8.945 1 84.31 78 LEU B CA 1
ATOM 1727 C C . LEU B 1 78 ? 19.047 -12.5 -7.98 1 84.31 78 LEU B C 1
ATOM 1729 O O . LEU B 1 78 ? 19.266 -11.406 -7.438 1 84.31 78 LEU B O 1
ATOM 1733 N N . GLY B 1 79 ? 19.609 -13.484 -7.492 1 69.94 79 GLY B N 1
ATOM 1734 C CA . GLY B 1 79 ? 20.766 -13.688 -6.625 1 69.94 79 GLY B CA 1
ATOM 1735 C C . GLY B 1 79 ? 21.375 -12.391 -6.133 1 69.94 79 GLY B C 1
ATOM 1736 O O . GLY B 1 79 ? 20.703 -11.352 -6.117 1 69.94 79 GLY B O 1
ATOM 1737 N N . GLN B 1 80 ? 22.781 -12.547 -5.668 1 61.47 80 GLN B N 1
ATOM 1738 C CA . GLN B 1 80 ? 23.531 -11.586 -4.879 1 61.47 80 GLN B CA 1
ATOM 1739 C C . GLN B 1 80 ? 23.719 -10.273 -5.641 1 61.47 80 GLN B C 1
ATOM 1741 O O . GLN B 1 80 ? 24.031 -10.281 -6.832 1 61.47 80 GLN B O 1
ATOM 1746 N N . LYS B 1 81 ? 23.078 -9.273 -5.129 1 58.12 81 LYS B N 1
ATOM 1747 C CA . LYS B 1 81 ? 23.203 -7.926 -5.672 1 58.12 81 LYS B CA 1
ATOM 1748 C C . LYS B 1 81 ? 24.469 -7.238 -5.168 1 58.12 81 LYS B C 1
ATOM 1750 O O . LYS B 1 81 ? 24.969 -7.57 -4.094 1 58.12 81 LYS B O 1
ATOM 1755 N N . ASP B 1 82 ? 24.953 -6.492 -6.152 1 56.38 82 ASP B N 1
ATOM 1756 C CA . ASP B 1 82 ? 25.922 -5.539 -5.621 1 56.38 82 ASP B CA 1
ATOM 1757 C C . ASP B 1 82 ? 25.281 -4.605 -4.602 1 56.38 82 ASP B C 1
ATOM 1759 O O . ASP B 1 82 ? 24.062 -4.355 -4.656 1 56.38 82 ASP B O 1
ATOM 1763 N N . VAL B 1 83 ? 25.969 -4.25 -3.621 1 54.31 83 VAL B N 1
ATOM 1764 C CA . VAL B 1 83 ? 25.547 -3.32 -2.576 1 54.31 83 VAL B CA 1
ATOM 1765 C C . VAL B 1 83 ? 24.875 -2.102 -3.209 1 54.31 83 VAL B C 1
ATOM 1767 O O . VAL B 1 83 ? 25.438 -1.473 -4.109 1 54.31 83 VAL B O 1
ATOM 1770 N N . GLY B 1 84 ? 23.625 -1.822 -2.928 1 52.72 84 GLY B N 1
ATOM 1771 C CA . GLY B 1 84 ? 22.953 -0.609 -3.361 1 52.72 84 GLY B CA 1
ATOM 1772 C C . GLY B 1 84 ? 22.047 -0.824 -4.562 1 52.72 84 GLY B C 1
ATOM 1773 O O . GLY B 1 84 ? 21.297 0.072 -4.949 1 52.72 84 GLY B O 1
ATOM 1774 N N . ALA B 1 85 ? 22.297 -1.946 -5.242 1 56.88 85 ALA B N 1
ATOM 1775 C CA . ALA B 1 85 ? 21.531 -2.121 -6.477 1 56.88 85 ALA B CA 1
ATOM 1776 C C . ALA B 1 85 ? 20.062 -2.445 -6.172 1 56.88 85 ALA B C 1
ATOM 1778 O O . ALA B 1 85 ? 19.75 -2.953 -5.094 1 56.88 85 ALA B O 1
ATOM 1779 N N . HIS B 1 86 ? 19.203 -1.88 -7.102 1 64.44 86 HIS B N 1
ATOM 1780 C CA . HIS B 1 86 ? 17.797 -2.225 -7.039 1 64.44 86 HIS B CA 1
ATOM 1781 C C . HIS B 1 86 ? 17.578 -3.721 -7.238 1 64.44 86 HIS B C 1
ATOM 1783 O O . HIS B 1 86 ? 18.406 -4.395 -7.855 1 64.44 86 HIS B O 1
ATOM 1789 N N . SER B 1 87 ? 16.688 -4.207 -6.602 1 74.69 87 SER B N 1
ATOM 1790 C CA . SER B 1 87 ? 16.344 -5.621 -6.738 1 74.69 87 SER B CA 1
ATOM 1791 C C . SER B 1 87 ? 16.016 -5.977 -8.188 1 74.69 87 SER B C 1
ATOM 1793 O O . SER B 1 87 ? 15.32 -5.23 -8.867 1 74.69 87 SER B O 1
ATOM 1795 N N . GLN B 1 88 ? 16.734 -6.957 -8.688 1 84 88 GLN B N 1
ATOM 1796 C CA . GLN B 1 88 ? 16.359 -7.535 -9.977 1 84 88 GLN B CA 1
ATOM 1797 C C . GLN B 1 88 ? 15.461 -8.758 -9.797 1 84 88 GLN B C 1
ATOM 1799 O O . GLN B 1 88 ? 15.703 -9.578 -8.914 1 84 88 GLN B O 1
ATOM 1804 N N . TRP B 1 89 ? 14.391 -8.773 -10.625 1 92.25 89 TRP B N 1
ATOM 1805 C CA . TRP B 1 89 ? 13.375 -9.812 -10.477 1 92.25 89 TRP B CA 1
ATOM 1806 C C . TRP B 1 89 ? 13.242 -10.633 -11.75 1 92.25 89 TRP B C 1
ATOM 1808 O O . TRP B 1 89 ? 13.312 -10.094 -12.859 1 92.25 89 TRP B O 1
ATOM 1818 N N . VAL B 1 90 ? 13.125 -11.969 -11.562 1 93.88 90 VAL B N 1
ATOM 1819 C CA . VAL B 1 90 ? 12.789 -12.844 -12.68 1 93.88 90 VAL B CA 1
ATOM 1820 C C . VAL B 1 90 ? 11.5 -13.602 -12.383 1 93.88 90 VAL B C 1
ATOM 1822 O O . VAL B 1 90 ? 11.094 -13.711 -11.219 1 93.88 90 VAL B O 1
ATOM 1825 N N . ASP B 1 91 ? 10.867 -14.125 -13.484 1 95.31 91 ASP B N 1
ATOM 1826 C CA . ASP B 1 91 ? 9.641 -14.906 -13.312 1 95.31 91 ASP B CA 1
ATOM 1827 C C . ASP B 1 91 ? 9.875 -16.094 -12.367 1 95.31 91 ASP B C 1
ATOM 1829 O O . ASP B 1 91 ? 10.914 -16.75 -12.43 1 95.31 91 ASP B O 1
ATOM 1833 N N . GLY B 1 92 ? 8.906 -16.312 -11.492 1 96.38 92 GLY B N 1
ATOM 1834 C CA . GLY B 1 92 ? 8.969 -17.422 -10.555 1 96.38 92 GLY B CA 1
ATOM 1835 C C . GLY B 1 92 ? 7.691 -18.25 -10.523 1 96.38 92 GLY B C 1
ATOM 1836 O O . GLY B 1 92 ? 6.707 -17.906 -11.18 1 96.38 92 GLY B O 1
ATOM 1837 N N . SER B 1 93 ? 7.809 -19.359 -9.734 1 96.44 93 SER B N 1
ATOM 1838 C CA . SER B 1 93 ? 6.629 -20.188 -9.516 1 96.44 93 SER B CA 1
ATOM 1839 C C . SER B 1 93 ? 5.852 -19.734 -8.289 1 96.44 93 SER B C 1
ATOM 1841 O O . SER B 1 93 ? 6.367 -18.969 -7.469 1 96.44 93 SER B O 1
ATOM 1843 N N . ASP B 1 94 ? 4.594 -20.234 -8.273 1 97.94 94 ASP B N 1
ATOM 1844 C CA . ASP B 1 94 ? 3.77 -19.984 -7.098 1 97.94 94 ASP B CA 1
ATOM 1845 C C . ASP B 1 94 ? 4.406 -20.578 -5.844 1 97.94 94 ASP B C 1
ATOM 1847 O O . ASP B 1 94 ? 4.406 -21.797 -5.66 1 97.94 94 ASP B O 1
ATOM 1851 N N . PHE B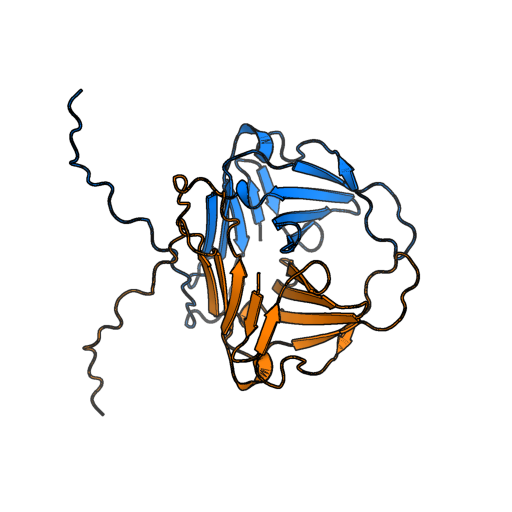 1 95 ? 4.855 -19.734 -4.945 1 96.94 95 PHE B N 1
ATOM 1852 C CA . PHE B 1 95 ? 5.527 -20.203 -3.74 1 96.94 95 PHE B CA 1
ATOM 1853 C C . PHE B 1 95 ? 4.516 -20.578 -2.666 1 96.94 95 PHE B C 1
ATOM 1855 O O . PHE B 1 95 ? 4.891 -21.031 -1.581 1 96.94 95 PHE B O 1
ATOM 1862 N N . THR B 1 96 ? 3.166 -20.469 -2.906 1 97.12 96 THR B N 1
ATOM 1863 C CA . THR B 1 96 ? 2.133 -20.766 -1.918 1 97.12 96 THR B CA 1
ATOM 1864 C C . THR B 1 96 ? 1.555 -22.156 -2.143 1 97.12 96 THR B C 1
ATOM 1866 O O . THR B 1 96 ? 0.455 -22.453 -1.675 1 97.12 96 THR B O 1
ATOM 1869 N N . ARG B 1 97 ? 2.219 -22.969 -2.955 1 95.56 97 ARG B N 1
ATOM 1870 C CA . ARG B 1 97 ? 1.835 -24.359 -3.191 1 95.56 97 ARG B CA 1
ATOM 1871 C C . ARG B 1 97 ? 0.448 -24.453 -3.82 1 95.56 97 ARG B C 1
ATOM 1873 O O . ARG B 1 97 ? -0.399 -25.219 -3.365 1 95.56 97 ARG B O 1
ATOM 1880 N N . GLY B 1 98 ? 0.257 -23.516 -4.703 1 97.19 98 GLY B N 1
ATOM 1881 C CA . GLY B 1 98 ? -0.965 -23.562 -5.492 1 97.19 98 GLY B CA 1
ATOM 1882 C C . GLY B 1 98 ? -2.082 -22.719 -4.898 1 97.19 98 GLY B C 1
ATOM 1883 O O . GLY B 1 98 ? -3.092 -22.469 -5.559 1 97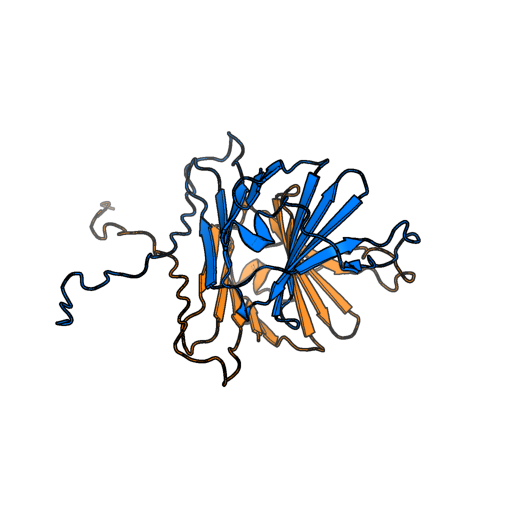.19 98 GLY B O 1
ATOM 1884 N N . GLN B 1 99 ? -1.953 -22.25 -3.697 1 96.94 99 GLN B N 1
ATOM 1885 C CA . GLN B 1 99 ? -3.018 -21.5 -3.025 1 96.94 99 GLN B CA 1
ATOM 1886 C C . GLN B 1 99 ? -3.324 -20.203 -3.752 1 96.94 99 GLN B C 1
ATOM 1888 O O . GLN B 1 99 ? -4.484 -19.891 -4.027 1 96.94 99 GLN B O 1
ATOM 1893 N N . ALA B 1 100 ? -2.393 -19.469 -4.188 1 96.62 100 ALA B N 1
ATOM 1894 C CA . ALA B 1 100 ? -2.596 -18.156 -4.801 1 96.62 100 ALA B CA 1
ATOM 1895 C C . ALA B 1 100 ? -2.957 -18.297 -6.277 1 96.62 100 ALA B C 1
ATOM 1897 O O . ALA B 1 100 ? -3.596 -17.406 -6.852 1 96.62 100 ALA B O 1
ATOM 1898 N N . SER B 1 101 ? -2.523 -19.375 -6.883 1 95.56 101 SER B N 1
ATOM 1899 C CA . SER B 1 101 ? -2.734 -19.516 -8.32 1 95.56 101 SER B CA 1
ATOM 1900 C C . SER B 1 101 ? -4.055 -20.203 -8.625 1 95.56 101 SER B C 1
ATOM 1902 O O . SER B 1 101 ? -4.703 -19.922 -9.633 1 95.56 101 SER B O 1
ATOM 1904 N N . THR B 1 102 ? -4.492 -21.156 -7.73 1 90.88 102 THR B N 1
ATOM 1905 C CA . THR B 1 102 ? -5.605 -22.016 -8.141 1 90.88 102 THR B CA 1
ATOM 1906 C C . THR B 1 102 ? -6.664 -22.078 -7.043 1 90.88 102 THR B C 1
ATOM 1908 O O . THR B 1 102 ? -7.863 -22.078 -7.332 1 90.88 102 THR B O 1
ATOM 1911 N N . CYS B 1 103 ? -6.246 -22.062 -5.828 1 88.75 103 CYS B N 1
ATOM 1912 C CA . CYS B 1 103 ? -7.152 -22.484 -4.766 1 88.75 103 CYS B CA 1
ATOM 1913 C C . CYS B 1 103 ? -7.863 -21.281 -4.145 1 88.75 103 CYS B C 1
ATOM 1915 O O . CYS B 1 103 ? -8.945 -21.438 -3.574 1 88.75 103 CYS B O 1
ATOM 1917 N N . SER B 1 104 ? -7.227 -20.125 -4.25 1 91.62 104 SER B N 1
ATOM 1918 C CA . SER B 1 104 ? -7.816 -19.016 -3.492 1 91.62 104 SER B CA 1
ATOM 1919 C C . SER B 1 104 ? -7.719 -17.703 -4.262 1 91.62 104 SER B C 1
ATOM 1921 O O . SER B 1 104 ? -6.648 -17.344 -4.754 1 91.62 104 SER B O 1
ATOM 1923 N N . SER B 1 105 ? -8.867 -17.016 -4.238 1 94.44 105 SER B N 1
ATOM 1924 C CA . SER B 1 105 ? -8.914 -15.68 -4.844 1 94.44 105 SER B CA 1
ATOM 1925 C C . SER B 1 105 ? -8.875 -14.586 -3.781 1 94.44 105 SER B C 1
ATOM 1927 O O . SER B 1 105 ? -8.875 -13.398 -4.105 1 94.44 105 SER B O 1
ATOM 1929 N N . THR B 1 106 ? -8.781 -14.992 -2.557 1 94.56 106 THR B N 1
ATOM 1930 C CA . THR B 1 106 ? -8.812 -14.023 -1.466 1 94.56 106 THR B CA 1
ATOM 1931 C C . THR B 1 106 ? -7.52 -14.07 -0.658 1 94.56 106 THR B C 1
ATOM 1933 O O . THR B 1 106 ? -7.105 -15.141 -0.209 1 94.56 106 THR B O 1
ATOM 1936 N N . HIS B 1 107 ? -6.891 -12.875 -0.46 1 96.25 107 HIS B N 1
ATOM 1937 C CA . HIS B 1 107 ? -5.703 -12.711 0.375 1 96.25 107 HIS B CA 1
ATOM 1938 C C . HIS B 1 107 ? -6.012 -11.875 1.612 1 96.25 107 HIS B C 1
ATOM 1940 O O . HIS B 1 107 ? -6.738 -10.883 1.53 1 96.25 107 HIS B O 1
ATOM 1946 N N . GLN B 1 108 ? -5.434 -12.375 2.734 1 93.38 108 GLN B N 1
ATOM 1947 C CA . GLN B 1 108 ? -5.742 -11.68 3.977 1 93.38 108 GLN B CA 1
ATOM 1948 C C . GLN B 1 108 ? -4.477 -11.422 4.793 1 93.38 108 GLN B C 1
ATOM 1950 O O . GLN B 1 108 ? -3.629 -12.312 4.922 1 93.38 108 GLN B O 1
ATOM 1955 N N . ILE B 1 109 ? -4.355 -10.266 5.266 1 91.06 109 ILE B N 1
ATOM 1956 C CA . ILE B 1 109 ? -3.328 -9.93 6.246 1 91.06 109 ILE B CA 1
ATOM 1957 C C . ILE B 1 109 ? -3.98 -9.625 7.594 1 91.06 109 ILE B C 1
ATOM 1959 O O . ILE B 1 109 ? -4.863 -8.766 7.68 1 91.06 109 ILE B O 1
ATOM 1963 N N . GLN B 1 110 ? -3.613 -10.359 8.57 1 89.38 110 GLN B N 1
ATOM 1964 C CA . GLN B 1 110 ? -4.086 -10.125 9.93 1 89.38 110 GLN B CA 1
ATOM 1965 C C . GLN B 1 110 ? -3.037 -9.391 10.758 1 89.38 110 GLN B C 1
ATOM 1967 O O . GLN B 1 110 ? -1.883 -9.82 10.836 1 89.38 110 GLN B O 1
ATOM 1972 N N . MET B 1 111 ? -3.463 -8.211 11.344 1 82.75 111 MET B N 1
ATOM 1973 C CA . MET B 1 111 ? -2.555 -7.375 12.125 1 82.75 111 MET B CA 1
ATOM 1974 C C . MET B 1 111 ? -2.85 -7.492 13.609 1 82.75 111 MET B C 1
ATOM 1976 O O . MET B 1 111 ? -4.008 -7.426 14.031 1 82.75 111 MET B O 1
ATOM 1980 N N . ILE B 1 112 ? -2.273 -8.273 14.352 1 67.69 112 ILE B N 1
ATOM 1981 C CA . ILE B 1 112 ? -2.555 -8.469 15.766 1 67.69 112 ILE B CA 1
ATOM 1982 C C . ILE B 1 112 ? -2.266 -7.184 16.531 1 67.69 112 ILE B C 1
ATOM 1984 O O . ILE B 1 112 ? -1.297 -6.48 16.234 1 67.69 112 ILE B O 1
ATOM 1988 N N . GLN B 1 113 ? -3.346 -6.473 17.125 1 57.16 113 GLN B N 1
ATOM 1989 C CA . GLN B 1 113 ? -3.162 -5.305 17.969 1 57.16 113 GLN B CA 1
ATOM 1990 C C . GLN B 1 113 ? -2.336 -5.648 19.203 1 57.16 113 GLN B C 1
ATOM 1992 O O . GLN B 1 113 ? -2.381 -6.781 19.688 1 57.16 113 GLN B O 1
ATOM 1997 N N . PRO B 1 114 ? -1.277 -4.941 19.359 1 47.06 114 PRO B N 1
ATOM 1998 C CA . PRO B 1 114 ? -0.7 -5.145 20.688 1 47.06 114 PRO B CA 1
ATOM 1999 C C . PRO B 1 114 ? -1.731 -5.008 21.812 1 47.06 114 PRO B C 1
ATOM 2001 O O . PRO B 1 114 ? -2.734 -4.309 21.641 1 47.06 114 PRO B O 1
ATOM 2004 N N . ALA B 1 115 ? -1.683 -5.793 22.828 1 41.25 115 ALA B N 1
ATOM 2005 C CA . ALA B 1 115 ? -2.506 -5.824 24.031 1 41.25 115 ALA B CA 1
ATOM 2006 C C . ALA B 1 115 ? -2.857 -4.414 24.484 1 41.25 115 ALA B C 1
ATOM 2008 O O . ALA B 1 115 ? -3.906 -4.195 25.109 1 41.25 115 ALA B O 1
ATOM 2009 N N . ASP B 1 116 ? -1.932 -3.516 24.516 1 40.59 116 ASP B N 1
ATOM 2010 C CA . ASP B 1 116 ? -2.053 -2.273 25.266 1 40.59 116 ASP B CA 1
ATOM 2011 C C . ASP B 1 116 ? -2.768 -1.199 24.453 1 40.59 116 ASP B C 1
ATOM 2013 O O . ASP B 1 116 ? -2.707 -0.015 24.797 1 40.59 116 ASP B O 1
ATOM 2017 N N . ALA B 1 117 ? -3.18 -1.443 23.297 1 42.16 117 ALA B N 1
ATOM 2018 C CA . ALA B 1 117 ? -3.844 -0.345 22.609 1 42.16 117 ALA B CA 1
ATOM 2019 C C . ALA B 1 117 ? -5.148 0.038 23.297 1 42.16 117 ALA B C 1
ATOM 2021 O O . ALA B 1 117 ? -5.891 -0.831 23.75 1 42.16 117 ALA B O 1
ATOM 2022 N N . ASP B 1 118 ? -5.223 1.176 23.953 1 38.75 118 ASP B N 1
ATOM 2023 C CA . ASP B 1 118 ? -6.406 1.732 24.609 1 38.75 118 ASP B CA 1
ATOM 2024 C C . ASP B 1 118 ? -7.656 1.502 23.766 1 38.75 118 ASP B C 1
ATOM 2026 O O . ASP B 1 118 ? -7.711 1.905 22.609 1 38.75 118 ASP B O 1
ATOM 2030 N N . PRO B 1 119 ? -8.633 0.592 24.156 1 38.38 119 PRO B N 1
ATOM 2031 C CA . PRO B 1 119 ? -9.906 0.185 23.547 1 38.38 119 PRO B CA 1
ATOM 2032 C C . PRO B 1 119 ? -10.695 1.364 22.984 1 38.38 119 PRO B C 1
ATOM 2034 O O . PRO B 1 119 ? -11.688 1.167 22.281 1 38.38 119 PRO B O 1
ATOM 2037 N N . SER B 1 120 ? -10.539 2.486 23.547 1 38.91 120 SER B N 1
ATOM 2038 C CA . SER B 1 120 ? -11.57 3.49 23.281 1 38.91 120 SER B CA 1
ATOM 2039 C C . SER B 1 120 ? -11.547 3.947 21.828 1 38.91 120 SER B C 1
ATOM 2041 O O . SER B 1 120 ? -12.477 4.613 21.375 1 38.91 120 SER B O 1
ATOM 2043 N N . SER B 1 121 ? -10.398 4.02 21.219 1 35.41 121 SER B N 1
ATOM 2044 C CA . SER B 1 121 ? -10.492 4.648 19.906 1 35.41 121 SER B CA 1
ATOM 2045 C C . SER B 1 121 ? -10.75 3.619 18.828 1 35.41 121 SER B C 1
ATOM 2047 O O . SER B 1 121 ? -9.844 2.896 18.406 1 35.41 121 SER B O 1
ATOM 2049 N N . THR B 1 122 ? -11.852 2.949 18.938 1 35.03 122 THR B N 1
ATOM 2050 C CA . THR B 1 122 ? -12.344 2.027 17.922 1 35.03 122 THR B CA 1
ATOM 2051 C C . THR B 1 122 ? -12.359 2.693 16.547 1 35.03 122 THR B C 1
ATOM 2053 O O . THR B 1 122 ? -12.977 3.744 16.359 1 35.03 122 THR B O 1
ATOM 2056 N N . HIS B 1 123 ? -11.266 2.65 15.898 1 37.16 123 HIS B N 1
ATOM 2057 C CA . HIS B 1 123 ? -11.453 3.197 14.562 1 37.16 123 HIS B CA 1
ATOM 2058 C C . HIS B 1 123 ? -11.961 2.131 13.594 1 37.16 123 HIS B C 1
ATOM 2060 O O . HIS B 1 123 ? -11.398 1.035 13.523 1 37.16 123 HIS B O 1
ATOM 2066 N N . GLN B 1 124 ? -13.32 1.946 13.594 1 31.78 124 GLN B N 1
ATOM 2067 C CA . GLN B 1 124 ? -14 0.992 12.719 1 31.78 124 GLN B CA 1
ATOM 2068 C C . GLN B 1 124 ? -13.922 1.426 11.258 1 31.78 124 GLN B C 1
ATOM 2070 O O . GLN B 1 124 ? -14.18 2.586 10.938 1 31.78 124 GLN B O 1
ATOM 2075 N N . ILE B 1 125 ? -13.156 0.825 10.484 1 31.97 125 ILE B N 1
ATOM 2076 C CA . ILE B 1 125 ? -13.32 1.064 9.055 1 31.97 125 ILE B CA 1
ATOM 2077 C C . ILE B 1 125 ? -14.273 0.024 8.461 1 31.97 125 ILE B C 1
ATOM 2079 O O . ILE B 1 125 ? -14 -1.178 8.531 1 31.97 125 ILE B O 1
ATOM 2083 N N . GLN B 1 126 ? -15.633 0.177 8.711 1 28.59 126 GLN B N 1
ATOM 2084 C CA . GLN B 1 126 ? -16.609 -0.769 8.172 1 28.59 126 GLN B CA 1
ATOM 2085 C C . GLN B 1 126 ? -16.703 -0.657 6.652 1 28.59 126 GLN B C 1
ATOM 2087 O O . GLN B 1 126 ? -16.844 0.442 6.113 1 28.59 126 GLN B O 1
ATOM 2092 N N . MET B 1 127 ? -16.266 -1.662 5.926 1 29.03 127 MET B N 1
ATOM 2093 C CA . MET B 1 127 ? -16.547 -1.804 4.496 1 29.03 127 MET B CA 1
ATOM 2094 C C . MET B 1 127 ? -17.984 -2.252 4.262 1 29.03 127 MET B C 1
ATOM 2096 O O . MET B 1 127 ? -18.469 -3.152 4.941 1 29.03 127 MET B O 1
ATOM 2100 N N . LEU B 1 128 ? -18.891 -1.407 3.77 1 28.2 128 LEU B N 1
ATOM 2101 C CA . LEU B 1 128 ? -20.281 -1.734 3.461 1 28.2 128 LEU B CA 1
ATOM 2102 C C . LEU B 1 128 ? -20.359 -2.926 2.512 1 28.2 128 LEU B C 1
ATOM 2104 O O . LEU B 1 128 ? -19.547 -3.047 1.592 1 28.2 128 LEU B O 1
ATOM 2108 N N . GLN B 1 129 ? -21.031 -4.059 2.84 1 25.91 129 GLN B N 1
ATOM 2109 C CA . GLN B 1 129 ? -21.453 -5.188 2.023 1 25.91 129 GLN B CA 1
ATOM 2110 C C . GLN B 1 129 ? -22.312 -4.723 0.84 1 25.91 129 GLN B C 1
ATOM 2112 O O . GLN B 1 129 ? -22.953 -3.676 0.905 1 25.91 129 GLN B O 1
ATOM 2117 N N . PRO B 1 130 ? -22.094 -5.152 -0.354 1 25.03 130 PRO B N 1
ATOM 2118 C CA . PRO B 1 130 ? -23.172 -4.949 -1.32 1 25.03 130 PRO B CA 1
ATOM 2119 C C . PRO B 1 130 ? -24.547 -5.184 -0.714 1 25.03 130 PRO B C 1
ATOM 2121 O O . PRO B 1 130 ? -24.703 -6.031 0.169 1 25.03 130 PRO B O 1
ATOM 2124 N N . VAL B 1 131 ? -25.484 -4.203 -0.909 1 26.11 131 VAL B N 1
ATOM 2125 C CA . VAL B 1 131 ? -26.922 -4.363 -0.646 1 26.11 131 VAL B CA 1
ATOM 2126 C C . VAL B 1 131 ? -27.406 -5.695 -1.213 1 26.11 131 VAL B C 1
ATOM 2128 O O . VAL B 1 131 ? -26.734 -6.289 -2.066 1 26.11 131 VAL B O 1
ATOM 2131 N N . ASP B 1 132 ? -28.641 -5.949 -1.223 1 28.31 132 ASP B N 1
ATOM 2132 C CA . ASP B 1 132 ? -29.594 -7.055 -1.364 1 28.31 132 ASP B CA 1
ATOM 2133 C C . ASP B 1 132 ? -29.531 -7.641 -2.773 1 28.31 132 ASP B C 1
ATOM 2135 O O . ASP B 1 132 ? -29.781 -6.934 -3.754 1 28.31 132 ASP B O 1
ATOM 2139 N N . ALA B 1 133 ? -28.688 -8.625 -3.037 1 28.22 133 ALA B N 1
ATOM 2140 C CA . ALA B 1 133 ? -29.344 -9.578 -3.936 1 28.22 133 ALA B CA 1
ATOM 2141 C C . ALA B 1 133 ? -30.812 -9.758 -3.578 1 28.22 133 ALA B C 1
ATOM 2143 O O . ALA B 1 133 ? -31.156 -9.977 -2.414 1 28.22 133 ALA B O 1
ATOM 2144 N N . ASP B 1 134 ? -31.625 -9.078 -4.312 1 29.62 134 ASP B N 1
ATOM 2145 C CA . ASP B 1 134 ? -33 -9.531 -4.242 1 29.62 134 ASP B CA 1
ATOM 2146 C C . ASP B 1 134 ? -33.094 -11.055 -4.145 1 29.62 134 ASP B C 1
ATOM 2148 O O . ASP B 1 134 ? -32.594 -11.758 -5.035 1 29.62 134 ASP B O 1
ATOM 2152 N N . PRO B 1 135 ? -33.094 -11.719 -3.01 1 29.47 135 PRO B N 1
ATOM 2153 C CA . PRO B 1 135 ? -33.438 -13.141 -3.072 1 29.47 135 PRO B CA 1
ATOM 2154 C C . PRO B 1 135 ? -34.469 -13.461 -4.168 1 29.47 135 PRO B C 1
ATOM 2156 O O . PRO B 1 135 ? -34.469 -14.578 -4.695 1 29.47 135 PRO B O 1
ATOM 2159 N N . ASN B 1 136 ? -35.406 -12.594 -4.289 1 30.98 136 ASN B N 1
ATOM 2160 C CA . ASN B 1 136 ? -36.594 -13.047 -4.977 1 30.98 136 ASN B CA 1
ATOM 2161 C C . ASN B 1 136 ? -36.438 -13.016 -6.492 1 30.98 136 ASN B C 1
ATOM 2163 O O . ASN B 1 136 ? -37.406 -13.172 -7.238 1 30.98 136 ASN B O 1
ATOM 2167 N N . SER B 1 137 ? -35.375 -12.391 -7.086 1 28.06 137 SER B N 1
ATOM 2168 C CA . SER B 1 137 ? -35.656 -12.516 -8.508 1 28.06 137 SER B CA 1
ATOM 2169 C C . SER B 1 137 ? -35.406 -13.938 -9 1 28.06 137 SER B C 1
ATOM 2171 O O . SER B 1 137 ? -34.25 -14.414 -8.969 1 28.06 137 SER B O 1
ATOM 2173 N N . THR B 1 138 ? -36.406 -14.922 -8.828 1 24.83 138 THR B N 1
ATOM 2174 C CA . THR B 1 138 ? -36.875 -16.203 -9.367 1 24.83 138 THR B CA 1
ATOM 2175 C C . THR B 1 138 ? -36.562 -16.297 -10.859 1 24.83 138 THR B C 1
ATOM 2177 O O . THR B 1 138 ? -37.188 -15.602 -11.664 1 24.83 138 THR B O 1
ATOM 2180 N N . HIS B 1 139 ? -35.469 -16.062 -11.406 1 19.77 139 HIS B N 1
ATOM 2181 C CA . HIS B 1 139 ? -35.5 -16.516 -12.789 1 19.77 139 HIS B CA 1
ATOM 2182 C C . HIS B 1 139 ? -35.844 -18 -12.883 1 19.77 139 HIS B C 1
ATOM 2184 O O . HIS B 1 139 ? -35.312 -18.797 -12.094 1 19.77 139 HIS B O 1
ATOM 2190 N N . GLN B 1 140 ? -37.062 -18.359 -13.359 1 20.59 140 GLN B N 1
ATOM 2191 C CA . GLN B 1 140 ? -37.688 -19.516 -13.984 1 20.59 140 GLN B CA 1
ATOM 2192 C C . GLN B 1 140 ? -36.75 -20.203 -14.977 1 20.59 140 GLN B C 1
ATOM 2194 O O . GLN B 1 140 ? -36.281 -19.578 -15.922 1 20.59 140 GLN B O 1
ATOM 2199 N N . ILE B 1 141 ? -35.719 -20.984 -14.445 1 18.97 141 ILE B N 1
ATOM 2200 C CA . ILE B 1 141 ? -35.656 -22.203 -15.242 1 18.97 141 ILE B CA 1
ATOM 2201 C C . ILE B 1 141 ? -36.844 -23.109 -14.891 1 18.97 141 ILE B C 1
ATOM 2203 O O . ILE B 1 141 ? -37.188 -23.266 -13.719 1 18.97 141 ILE B O 1
#